Protein AF-A0A820SLU0-F1 (afdb_monomer_lite)

Structure (mmCIF, N/CA/C/O backbone):
data_AF-A0A820SLU0-F1
#
_entry.id   AF-A0A820SLU0-F1
#
loop_
_atom_site.group_PDB
_atom_site.id
_atom_site.type_symbol
_atom_site.label_atom_id
_atom_site.label_alt_id
_atom_site.label_comp_id
_atom_site.label_asym_id
_atom_site.label_entity_id
_atom_site.label_seq_id
_atom_site.pdbx_PDB_ins_code
_atom_site.Cartn_x
_atom_site.Cartn_y
_atom_site.Cartn_z
_atom_site.occupancy
_atom_site.B_iso_or_equiv
_atom_site.auth_seq_id
_atom_site.auth_comp_id
_atom_site.auth_asym_id
_atom_site.auth_atom_id
_atom_site.pdbx_PDB_model_num
ATOM 1 N N . PHE A 1 1 ? 11.508 11.710 12.410 1.00 74.88 1 PHE A N 1
ATOM 2 C CA . PHE A 1 1 ? 10.221 11.120 11.964 1.00 74.88 1 PHE A CA 1
ATOM 3 C C . PHE A 1 1 ? 9.512 10.408 13.109 1.00 74.88 1 PHE A C 1
ATOM 5 O O . PHE A 1 1 ? 8.405 10.815 13.421 1.00 74.88 1 PHE A O 1
ATOM 12 N N . GLY A 1 2 ? 10.144 9.41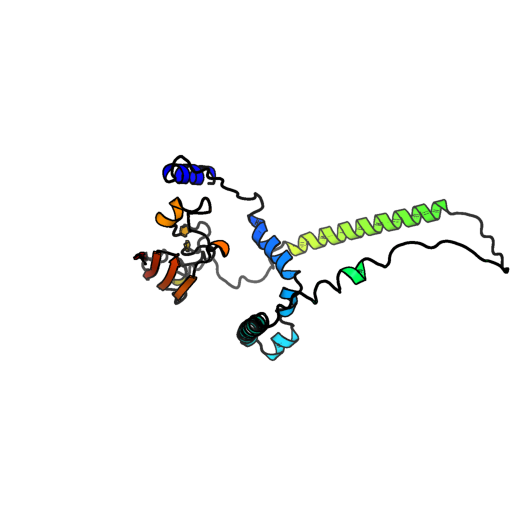6 13.756 1.00 82.75 2 GLY A N 1
ATOM 13 C CA . GLY A 1 2 ? 9.537 8.664 14.866 1.00 82.75 2 GLY A CA 1
ATOM 14 C C . GLY A 1 2 ? 8.984 9.542 15.994 1.00 82.75 2 GLY A C 1
ATOM 15 O O . GLY A 1 2 ? 7.830 9.372 16.359 1.00 82.75 2 GLY A O 1
ATOM 16 N N . ASP A 1 3 ? 9.742 10.539 16.461 1.00 81.69 3 ASP A N 1
ATOM 17 C CA . ASP A 1 3 ? 9.303 11.409 17.569 1.00 81.69 3 ASP A CA 1
ATOM 18 C C . ASP A 1 3 ? 8.149 12.339 17.188 1.00 81.69 3 ASP A C 1
ATOM 20 O O . ASP A 1 3 ? 7.219 12.521 17.967 1.00 81.69 3 ASP A O 1
ATOM 24 N N . ARG A 1 4 ? 8.164 12.866 15.956 1.00 86.62 4 ARG A N 1
ATOM 25 C CA . ARG A 1 4 ? 7.060 13.667 15.405 1.00 86.62 4 ARG A CA 1
ATOM 26 C C . ARG A 1 4 ? 5.791 12.827 15.246 1.00 86.62 4 ARG A C 1
ATOM 28 O O . ARG A 1 4 ? 4.699 13.281 15.555 1.00 86.62 4 ARG A O 1
ATOM 35 N N . LEU A 1 5 ? 5.932 11.594 14.765 1.00 86.88 5 LEU A N 1
ATOM 36 C CA . LEU A 1 5 ? 4.812 10.665 14.660 1.00 86.88 5 LEU A CA 1
ATOM 37 C C . LEU A 1 5 ? 4.269 10.313 16.053 1.00 86.88 5 LEU A C 1
ATOM 39 O O . LEU A 1 5 ? 3.060 10.280 16.249 1.00 86.88 5 LEU A O 1
ATOM 43 N N . LEU A 1 6 ? 5.155 10.115 17.032 1.00 86.06 6 LEU A N 1
ATOM 44 C CA . LEU A 1 6 ? 4.779 9.842 18.416 1.00 86.06 6 LEU A CA 1
ATOM 45 C C . LEU A 1 6 ? 4.050 11.026 19.062 1.00 86.06 6 LEU A C 1
ATOM 47 O O . LEU A 1 6 ? 3.080 10.803 19.780 1.00 86.06 6 LEU A O 1
ATOM 51 N N . SER A 1 7 ? 4.495 12.264 18.829 1.00 85.31 7 SER A N 1
ATOM 52 C CA . SER A 1 7 ? 3.847 13.459 19.383 1.00 85.31 7 SER A CA 1
ATOM 53 C C . SER A 1 7 ? 2.452 13.672 18.804 1.00 85.31 7 SER A C 1
ATOM 55 O O . SER A 1 7 ? 1.522 13.948 19.558 1.00 85.31 7 SER A O 1
ATOM 57 N N . GLU A 1 8 ? 2.281 13.478 17.494 1.00 88.06 8 GLU A N 1
ATOM 58 C CA . GLU A 1 8 ? 0.959 13.556 16.862 1.00 88.06 8 GLU A CA 1
ATOM 59 C C . GLU A 1 8 ? 0.037 12.431 17.339 1.00 88.06 8 GLU A C 1
ATOM 61 O O . GLU A 1 8 ? -1.112 12.684 17.692 1.00 88.06 8 GLU A O 1
ATOM 66 N N . LEU A 1 9 ? 0.548 11.199 17.441 1.00 84.06 9 LEU A N 1
ATOM 67 C CA . LEU A 1 9 ? -0.229 10.070 17.955 1.00 84.06 9 LEU A CA 1
ATOM 68 C C . LEU A 1 9 ? -0.655 10.279 19.411 1.00 84.06 9 LEU A C 1
ATOM 70 O O . LEU A 1 9 ? -1.797 9.998 19.749 1.00 84.06 9 LEU A O 1
ATOM 74 N N . LYS A 1 10 ? 0.223 10.815 20.267 1.00 85.69 10 LYS A N 1
ATOM 75 C CA . LYS A 1 10 ? -0.102 11.128 21.670 1.00 85.69 10 LYS A CA 1
ATOM 76 C C . LYS A 1 10 ? -1.154 12.225 21.819 1.00 85.69 10 LYS A C 1
ATOM 78 O O . LYS A 1 10 ? -1.867 12.231 22.813 1.00 85.69 10 LYS A O 1
ATOM 83 N N . ARG A 1 11 ? -1.235 13.158 20.868 1.00 86.69 11 ARG A N 1
ATOM 84 C CA . ARG A 1 11 ? -2.244 14.227 20.871 1.00 86.69 11 ARG A CA 1
ATOM 85 C C . ARG A 1 11 ? -3.643 13.695 20.553 1.00 86.69 11 ARG A C 1
ATOM 87 O O . ARG A 1 11 ? -4.625 14.264 21.015 1.00 86.69 11 ARG A O 1
ATOM 94 N N . ILE A 1 12 ? -3.715 12.636 19.749 1.00 85.62 12 ILE A N 1
ATOM 95 C CA . ILE A 1 12 ? -4.967 12.032 19.279 1.00 85.62 12 ILE A CA 1
ATOM 96 C C . ILE A 1 12 ? -5.406 10.880 20.198 1.00 85.62 12 ILE A C 1
ATOM 98 O O . ILE A 1 12 ? -6.599 10.642 20.361 1.00 85.62 12 ILE A O 1
ATOM 102 N N . ALA A 1 13 ? -4.459 10.165 20.806 1.00 82.12 13 ALA A N 1
ATOM 103 C CA . ALA A 1 13 ? -4.749 9.005 21.638 1.00 82.12 13 ALA A CA 1
ATOM 104 C C . ALA A 1 13 ? -5.234 9.379 23.058 1.00 82.12 13 ALA A C 1
ATOM 106 O O . ALA A 1 13 ? -4.768 10.370 23.628 1.00 82.12 13 ALA A O 1
ATOM 107 N N . PRO A 1 14 ? -6.117 8.563 23.672 1.00 82.12 14 PRO A N 1
ATOM 108 C CA . PRO A 1 14 ? -6.514 8.710 25.073 1.00 82.12 14 PRO A CA 1
ATOM 109 C C . PRO A 1 14 ? -5.307 8.660 26.024 1.00 82.12 14 PRO A C 1
ATOM 111 O O . PRO A 1 14 ? -4.355 7.909 25.793 1.00 82.12 14 PRO A O 1
ATOM 114 N N . LYS A 1 15 ? -5.352 9.438 27.115 1.00 79.50 15 LYS A N 1
ATOM 115 C CA . LYS A 1 15 ? -4.206 9.639 28.024 1.00 79.50 15 LYS A CA 1
ATOM 116 C C . LYS A 1 15 ? -3.737 8.358 28.732 1.00 79.50 15 LYS A C 1
ATOM 118 O O . LYS A 1 15 ? -2.575 8.306 29.130 1.00 79.50 15 LYS A O 1
ATOM 123 N N . GLU A 1 16 ? -4.580 7.328 28.852 1.00 83.38 16 GLU A N 1
ATOM 124 C CA . GLU A 1 16 ? -4.194 6.035 29.441 1.00 83.38 16 GLU A CA 1
ATOM 125 C C . GLU A 1 16 ? -3.364 5.117 28.512 1.00 83.38 16 GLU A C 1
ATOM 127 O O . GLU A 1 16 ? -2.787 4.137 28.988 1.00 83.38 16 GLU A O 1
ATOM 132 N N . VAL A 1 17 ? -3.250 5.396 27.205 1.00 78.12 17 VAL A N 1
ATOM 133 C CA . VAL A 1 17 ? -2.626 4.457 26.248 1.00 78.12 17 VAL A CA 1
ATOM 134 C C . VAL A 1 17 ? -1.119 4.698 26.094 1.00 78.12 17 VAL A C 1
ATOM 136 O O . VAL A 1 17 ? -0.660 5.745 25.631 1.00 78.12 17 VAL A O 1
ATOM 139 N N . LYS A 1 18 ? -0.306 3.681 26.409 1.00 79.56 18 LYS A N 1
ATOM 140 C CA . LYS A 1 18 ? 1.157 3.731 26.245 1.00 79.56 18 LYS A CA 1
ATOM 141 C C . LYS A 1 18 ? 1.575 3.366 24.816 1.00 79.56 18 LYS A C 1
ATOM 143 O O . LYS A 1 18 ? 1.753 2.198 24.484 1.00 79.56 18 LYS A O 1
ATOM 148 N N . ILE A 1 19 ? 1.807 4.375 23.978 1.00 81.56 19 ILE A N 1
ATOM 149 C CA . ILE A 1 19 ? 2.261 4.190 22.588 1.00 81.56 19 ILE A CA 1
ATOM 150 C C . ILE A 1 19 ? 3.776 3.930 22.539 1.00 81.56 19 ILE A C 1
ATOM 152 O O . ILE A 1 19 ? 4.571 4.746 23.016 1.00 81.56 19 ILE A O 1
ATOM 156 N N . LYS A 1 20 ? 4.187 2.821 21.910 1.00 81.12 20 LYS A N 1
ATOM 157 C CA . LYS A 1 20 ? 5.593 2.489 21.621 1.00 81.12 20 LYS A CA 1
ATOM 158 C C . LYS A 1 20 ? 5.788 2.316 20.115 1.00 81.12 20 LYS A C 1
ATOM 160 O O . LYS A 1 20 ? 5.192 1.434 19.511 1.00 81.12 20 LYS A O 1
ATOM 165 N N . ILE A 1 21 ? 6.659 3.129 19.523 1.00 80.56 21 ILE A N 1
ATOM 166 C CA . ILE A 1 21 ? 7.060 2.993 18.118 1.00 80.56 21 ILE A CA 1
ATOM 167 C C . ILE A 1 21 ? 8.368 2.202 18.079 1.00 80.56 21 ILE A C 1
ATOM 169 O O . ILE A 1 21 ? 9.358 2.615 18.680 1.00 80.56 21 ILE A O 1
ATOM 173 N N . SER A 1 22 ? 8.370 1.063 17.385 1.00 79.06 22 SER A N 1
ATOM 174 C CA . SER A 1 22 ? 9.575 0.270 17.136 1.00 79.06 22 SER A CA 1
ATOM 175 C C . SER A 1 22 ? 9.910 0.317 15.651 1.00 79.06 22 SER A C 1
ATOM 177 O O . SER A 1 22 ? 9.116 -0.113 14.819 1.00 79.06 22 SER A O 1
ATOM 179 N N . ALA A 1 23 ? 11.078 0.855 15.316 1.00 79.00 23 ALA A N 1
ATOM 180 C CA . ALA A 1 23 ? 11.616 0.836 13.965 1.00 79.00 23 ALA A CA 1
ATOM 181 C C . ALA A 1 23 ? 13.067 0.341 14.050 1.00 79.00 23 ALA A C 1
ATOM 183 O O . ALA A 1 23 ? 13.925 1.084 14.536 1.00 79.00 23 ALA A O 1
ATOM 184 N N . PRO A 1 24 ? 13.360 -0.905 13.639 1.00 75.81 24 PRO A N 1
ATOM 185 C CA . PRO A 1 24 ? 14.725 -1.414 13.665 1.00 75.81 24 PRO A CA 1
ATOM 186 C C . PRO A 1 24 ? 15.626 -0.570 12.751 1.00 75.81 24 PRO A C 1
ATOM 188 O O . PRO A 1 24 ? 15.211 -0.142 11.670 1.00 75.81 24 PRO A O 1
ATOM 191 N N . ARG A 1 25 ? 16.869 -0.321 13.188 1.00 70.62 25 ARG A N 1
ATOM 192 C CA . ARG A 1 25 ? 17.838 0.510 12.444 1.00 70.62 25 ARG A CA 1
ATOM 193 C C . ARG A 1 25 ? 18.151 -0.081 11.065 1.00 70.62 25 ARG A C 1
ATOM 195 O O . ARG A 1 25 ? 18.331 0.658 10.106 1.00 70.62 25 ARG A O 1
ATOM 202 N N . GLU A 1 26 ? 18.107 -1.405 10.952 1.00 73.94 26 GLU A N 1
ATOM 203 C CA . GLU A 1 26 ? 18.374 -2.175 9.731 1.00 73.94 26 GLU A CA 1
ATOM 204 C C . GLU A 1 26 ? 17.157 -2.305 8.797 1.00 73.94 26 GLU A C 1
ATOM 206 O O . GLU A 1 26 ? 17.161 -3.130 7.888 1.00 73.94 26 GLU A O 1
ATOM 211 N N . ARG A 1 27 ? 16.102 -1.491 8.965 1.00 79.25 27 ARG A N 1
ATOM 212 C CA . ARG A 1 27 ? 14.883 -1.549 8.126 1.00 79.25 27 ARG A CA 1
ATOM 213 C C . ARG A 1 27 ? 15.120 -1.385 6.620 1.00 79.25 27 ARG A C 1
ATOM 215 O O . ARG A 1 27 ? 14.233 -1.687 5.833 1.00 79.25 27 ARG A O 1
ATOM 222 N N . LEU A 1 28 ? 16.284 -0.872 6.216 1.00 76.00 28 LEU A N 1
ATOM 223 C CA . LEU A 1 28 ? 16.688 -0.828 4.810 1.00 76.00 28 LEU A CA 1
ATOM 224 C C . LEU A 1 28 ? 16.932 -2.241 4.251 1.00 76.00 28 LEU A C 1
ATOM 226 O O . LEU A 1 28 ? 16.631 -2.507 3.093 1.00 76.00 28 LEU A O 1
ATOM 230 N N . TYR A 1 29 ? 17.429 -3.150 5.090 1.00 78.62 29 TYR A N 1
ATOM 231 C CA . TYR A 1 29 ? 17.802 -4.516 4.728 1.00 78.62 29 TYR A CA 1
ATOM 232 C C . TYR A 1 29 ? 16.767 -5.554 5.162 1.00 78.62 29 TYR A C 1
ATOM 234 O O . TYR A 1 29 ? 16.855 -6.703 4.740 1.00 78.62 29 TYR A O 1
ATOM 242 N N . SER A 1 30 ? 15.762 -5.180 5.961 1.00 81.81 30 SER A N 1
ATOM 243 C CA . SER A 1 30 ? 14.763 -6.123 6.485 1.00 81.81 30 SER A CA 1
ATOM 244 C C . SER A 1 30 ? 14.024 -6.881 5.384 1.00 81.81 30 SER A C 1
ATOM 246 O O . SER A 1 30 ? 13.776 -8.074 5.529 1.00 81.81 30 SER A O 1
ATOM 248 N N . THR A 1 31 ? 13.724 -6.224 4.260 1.00 84.50 31 THR A N 1
ATOM 249 C CA . THR A 1 31 ? 13.111 -6.879 3.093 1.00 84.50 31 THR A CA 1
ATOM 250 C C . THR A 1 31 ? 14.050 -7.912 2.473 1.00 84.50 31 THR A C 1
ATOM 252 O O . THR A 1 31 ? 13.617 -8.999 2.105 1.00 84.50 31 THR A O 1
ATOM 255 N N . TRP A 1 32 ? 15.344 -7.601 2.394 1.00 83.06 32 TRP A N 1
ATOM 256 C CA . TRP A 1 32 ? 16.348 -8.495 1.819 1.00 83.06 32 TRP A CA 1
ATOM 257 C C . TRP A 1 32 ? 16.627 -9.701 2.728 1.00 83.06 32 TRP A C 1
ATOM 259 O O . TRP A 1 32 ? 16.694 -10.831 2.252 1.00 83.06 32 TRP A O 1
ATOM 269 N N . ILE A 1 33 ? 16.684 -9.479 4.044 1.00 85.31 33 ILE A N 1
ATOM 270 C CA . ILE A 1 33 ? 16.792 -10.536 5.061 1.00 85.31 33 ILE A CA 1
ATOM 271 C C . ILE A 1 33 ? 15.549 -11.436 5.035 1.00 85.31 33 ILE A C 1
ATOM 273 O O . ILE A 1 33 ? 15.664 -12.658 5.039 1.00 85.31 33 ILE A O 1
ATOM 277 N N . GLY A 1 34 ? 14.350 -10.851 4.954 1.00 89.56 34 GLY A N 1
ATOM 278 C CA . GLY A 1 34 ? 13.113 -11.618 4.800 1.00 89.56 34 GLY A CA 1
ATOM 279 C C . GLY A 1 34 ? 13.112 -12.460 3.521 1.00 89.56 34 GLY A C 1
ATOM 280 O O . GLY A 1 34 ? 12.749 -13.634 3.558 1.00 89.56 34 GLY A O 1
ATOM 281 N N . GLY A 1 35 ? 13.593 -11.891 2.411 1.00 89.69 35 GLY A N 1
ATOM 282 C CA . GLY A 1 35 ? 13.740 -12.588 1.134 1.00 89.69 35 GLY A CA 1
ATOM 283 C C . GLY A 1 35 ? 14.725 -13.758 1.183 1.00 89.69 35 GLY A C 1
ATOM 284 O O . GLY A 1 35 ? 14.422 -14.822 0.646 1.00 89.69 35 GLY A O 1
ATOM 285 N N . SER A 1 36 ? 15.871 -13.612 1.857 1.00 89.56 36 SER A N 1
ATOM 286 C CA . SER A 1 36 ? 16.873 -14.684 1.963 1.00 89.56 36 SER A CA 1
ATOM 287 C C . SER A 1 36 ? 16.410 -15.842 2.853 1.00 89.56 36 SER A C 1
ATOM 289 O O . SER A 1 36 ? 16.642 -17.008 2.521 1.00 89.56 36 SER A O 1
ATOM 291 N N . ILE A 1 37 ? 15.689 -15.542 3.938 1.00 90.06 37 ILE A N 1
ATOM 292 C CA . ILE A 1 37 ? 15.056 -16.558 4.786 1.00 90.06 37 ILE A CA 1
ATOM 293 C C . ILE A 1 37 ? 13.974 -17.291 3.992 1.00 90.06 37 ILE A C 1
ATOM 295 O O . ILE A 1 37 ? 13.996 -18.519 3.942 1.00 90.06 37 ILE A O 1
ATOM 299 N N . LEU A 1 38 ? 13.077 -16.554 3.324 1.00 88.62 38 LEU A N 1
ATOM 300 C CA . LEU A 1 38 ? 11.998 -17.126 2.517 1.00 88.62 38 LEU A CA 1
ATOM 301 C C . LEU A 1 38 ? 12.543 -18.044 1.415 1.00 88.62 38 LEU A C 1
ATOM 303 O O . LEU A 1 38 ? 12.071 -19.169 1.273 1.00 88.62 38 LEU A O 1
ATOM 307 N N . ALA A 1 39 ? 13.578 -17.604 0.692 1.00 86.88 39 ALA A N 1
ATOM 308 C CA . ALA A 1 39 ? 14.219 -18.384 -0.366 1.00 86.88 39 ALA A CA 1
ATOM 309 C C . ALA A 1 39 ? 14.863 -19.688 0.137 1.00 86.88 39 ALA A C 1
ATOM 311 O O . ALA A 1 39 ? 15.002 -20.646 -0.626 1.00 86.88 39 ALA A O 1
ATOM 312 N N . SER A 1 40 ? 15.232 -19.734 1.419 1.00 87.00 40 SER A N 1
ATOM 313 C CA . SER A 1 40 ? 15.855 -20.895 2.059 1.00 87.00 40 SER A CA 1
ATOM 314 C C . SER A 1 40 ? 14.839 -21.920 2.581 1.00 87.00 40 SER A C 1
ATOM 316 O O . SER A 1 40 ? 15.235 -23.025 2.952 1.00 87.00 40 SER A O 1
ATOM 318 N N . LEU A 1 41 ? 13.540 -21.594 2.613 1.00 87.31 41 LEU A N 1
ATOM 319 C CA . LEU A 1 41 ? 12.505 -22.507 3.101 1.00 87.31 41 LEU A CA 1
ATOM 320 C C . LEU A 1 41 ? 12.242 -23.653 2.110 1.00 87.31 41 LEU A C 1
ATOM 322 O O . LEU A 1 41 ? 12.109 -23.449 0.903 1.00 87.31 41 LEU A O 1
ATOM 326 N N . ASP A 1 42 ? 12.052 -24.873 2.620 1.00 82.38 42 ASP A N 1
ATOM 327 C CA . ASP A 1 42 ? 11.706 -26.037 1.786 1.00 82.38 42 ASP A CA 1
ATOM 328 C C . ASP A 1 42 ? 10.329 -25.909 1.119 1.00 82.38 42 ASP A C 1
ATOM 330 O O . ASP A 1 42 ? 10.088 -26.471 0.049 1.00 82.38 42 ASP A O 1
ATOM 334 N N . THR A 1 43 ? 9.420 -25.142 1.721 1.00 79.69 43 THR A N 1
ATOM 335 C CA . THR A 1 43 ? 8.131 -24.787 1.115 1.00 79.69 43 THR A CA 1
ATOM 336 C C . THR A 1 43 ? 8.319 -23.919 -0.124 1.00 79.69 43 THR A C 1
ATOM 338 O O . THR A 1 43 ? 7.611 -24.109 -1.111 1.00 79.69 43 THR A O 1
ATOM 341 N N . PHE A 1 44 ? 9.316 -23.034 -0.111 1.00 82.56 44 PHE A N 1
ATOM 342 C CA . PHE A 1 44 ? 9.635 -22.156 -1.228 1.00 82.56 44 PHE A CA 1
ATOM 343 C C . PHE A 1 44 ? 10.277 -22.921 -2.396 1.00 82.56 44 PHE A C 1
ATOM 345 O O . PHE A 1 44 ? 10.003 -22.625 -3.556 1.00 82.56 44 PHE A O 1
ATOM 352 N N . LYS A 1 45 ? 11.028 -23.999 -2.127 1.00 81.31 45 LYS A N 1
ATOM 353 C CA . LYS A 1 45 ? 11.556 -24.885 -3.186 1.00 81.31 45 LYS A CA 1
ATOM 354 C C . LYS A 1 45 ? 10.461 -25.491 -4.067 1.00 81.31 45 LYS A C 1
ATOM 356 O O . LYS A 1 45 ? 10.690 -25.740 -5.246 1.00 81.31 45 LYS A O 1
ATOM 361 N N . LYS A 1 46 ? 9.260 -25.714 -3.519 1.00 76.94 46 LYS A N 1
ATOM 362 C CA . LYS A 1 46 ? 8.121 -26.286 -4.264 1.00 76.94 46 LYS A CA 1
ATOM 363 C C . LYS A 1 46 ? 7.529 -25.328 -5.300 1.00 76.94 46 LYS A C 1
ATOM 365 O O . LYS A 1 46 ? 6.761 -25.771 -6.151 1.00 76.94 46 LYS A O 1
ATOM 370 N N . ILE A 1 47 ? 7.857 -24.040 -5.215 1.00 80.69 47 ILE A N 1
ATOM 371 C CA . ILE A 1 47 ? 7.385 -22.997 -6.133 1.00 80.69 47 ILE A CA 1
ATOM 372 C C . ILE A 1 47 ? 8.504 -22.453 -7.027 1.00 80.69 47 ILE A C 1
ATOM 374 O O . ILE A 1 47 ? 8.317 -21.448 -7.708 1.00 80.69 47 ILE A O 1
ATOM 378 N N . TRP A 1 48 ? 9.661 -23.118 -7.058 1.00 85.31 48 TRP A N 1
ATOM 379 C CA . TRP A 1 48 ? 10.717 -22.799 -8.012 1.00 85.31 48 TRP A CA 1
ATOM 380 C C . TRP A 1 48 ? 10.295 -23.152 -9.436 1.00 85.31 48 TRP A C 1
ATOM 382 O O . TRP A 1 48 ? 9.628 -24.158 -9.676 1.00 85.31 48 TRP A O 1
ATOM 392 N N . VAL A 1 49 ? 10.732 -22.322 -10.379 1.00 86.44 49 VAL A N 1
ATOM 393 C CA . VAL A 1 49 ? 10.641 -22.598 -11.812 1.00 86.44 49 VAL A CA 1
ATOM 394 C C . VAL A 1 49 ? 12.017 -23.016 -12.281 1.00 86.44 49 VAL A C 1
ATOM 396 O O . VAL A 1 49 ? 12.975 -22.246 -12.193 1.00 86.44 49 VAL A O 1
ATOM 399 N N . THR A 1 50 ? 12.136 -24.242 -12.772 1.00 87.88 50 THR A N 1
ATOM 400 C CA . THR A 1 50 ? 13.387 -24.686 -13.382 1.00 87.88 50 THR A CA 1
ATOM 401 C C . THR A 1 50 ? 13.542 -24.091 -14.778 1.00 87.88 50 THR A C 1
ATOM 403 O O . THR A 1 50 ? 12.561 -23.830 -15.473 1.00 87.88 50 THR A O 1
ATOM 406 N N . LYS A 1 51 ? 14.790 -23.936 -15.235 1.00 85.75 51 LYS A N 1
ATOM 407 C CA . LYS A 1 51 ? 15.078 -23.460 -16.596 1.00 85.75 51 LYS A CA 1
ATOM 408 C C . LYS A 1 51 ? 14.338 -24.276 -17.665 1.00 85.75 51 LYS A C 1
ATOM 410 O O . LYS A 1 51 ? 13.766 -23.703 -18.575 1.00 85.75 51 LYS A O 1
ATOM 415 N N . ARG A 1 52 ? 14.283 -25.604 -17.514 1.00 86.44 52 ARG A N 1
ATOM 416 C CA . ARG A 1 52 ? 13.586 -26.493 -18.460 1.00 86.44 52 ARG A CA 1
ATOM 417 C C . ARG A 1 52 ? 12.080 -26.234 -18.512 1.00 86.44 52 ARG A C 1
ATOM 419 O O . ARG A 1 52 ? 11.503 -26.274 -19.590 1.00 86.44 52 ARG A O 1
ATOM 426 N N . GLU A 1 53 ? 11.452 -25.980 -17.364 1.00 84.00 53 GLU A N 1
ATOM 427 C CA . GLU A 1 53 ? 10.030 -25.621 -17.316 1.00 84.00 53 GLU A CA 1
ATOM 428 C C . GLU A 1 53 ? 9.780 -24.259 -17.971 1.00 84.00 53 GLU A C 1
ATOM 430 O O . GLU A 1 53 ? 8.818 -24.107 -18.717 1.00 84.00 53 GLU A O 1
ATOM 435 N N . TYR A 1 54 ? 10.668 -23.288 -17.743 1.00 86.12 54 TYR A N 1
ATOM 436 C CA . TYR A 1 54 ? 10.571 -21.983 -18.392 1.00 86.12 54 TYR A CA 1
ATOM 437 C C . TYR A 1 54 ? 10.780 -22.066 -19.909 1.00 86.12 54 TYR A C 1
ATOM 439 O O . TYR A 1 54 ? 9.991 -21.498 -20.652 1.00 86.12 54 TYR A O 1
ATOM 447 N N . ASP A 1 55 ? 11.777 -22.813 -20.382 1.00 87.75 55 ASP A N 1
ATOM 448 C CA . ASP A 1 55 ? 12.070 -22.954 -21.815 1.00 87.75 55 ASP A CA 1
ATOM 449 C C . ASP A 1 55 ? 10.929 -23.668 -22.573 1.00 87.75 55 ASP A C 1
ATOM 451 O O . ASP A 1 55 ? 10.705 -23.396 -23.750 1.00 87.75 55 ASP A O 1
ATOM 455 N N . ALA A 1 56 ? 10.183 -24.558 -21.907 1.00 86.81 56 ALA A N 1
ATOM 456 C CA . ALA A 1 56 ? 9.061 -25.280 -22.510 1.00 86.81 56 ALA A CA 1
ATOM 457 C C . ALA A 1 56 ? 7.772 -24.444 -22.614 1.00 86.81 56 ALA A C 1
ATOM 459 O O . ALA A 1 56 ? 6.998 -24.611 -23.555 1.00 86.81 56 ALA A O 1
ATOM 460 N N . GLU A 1 57 ? 7.504 -23.580 -21.631 1.00 83.31 57 GLU A N 1
ATOM 461 C CA . GLU A 1 57 ? 6.193 -22.926 -21.468 1.00 83.31 57 GLU A CA 1
ATOM 462 C C . GLU A 1 57 ? 6.247 -21.393 -21.494 1.00 83.31 57 GLU A C 1
ATOM 464 O O . GLU A 1 57 ? 5.211 -20.732 -21.636 1.00 83.31 57 GLU A O 1
ATOM 469 N N . GLY A 1 58 ? 7.449 -20.824 -21.421 1.00 84.19 58 GLY A N 1
ATOM 470 C CA . GLY A 1 58 ? 7.728 -19.401 -21.542 1.00 84.19 58 GLY A CA 1
ATOM 471 C C . GLY A 1 58 ? 6.898 -18.555 -20.580 1.00 84.19 58 GLY A C 1
ATOM 472 O O . GLY A 1 58 ? 6.754 -18.860 -19.394 1.00 84.19 58 GLY A O 1
ATOM 473 N N . ALA A 1 59 ? 6.302 -17.487 -21.112 1.00 78.88 59 ALA A N 1
ATOM 474 C CA . ALA A 1 59 ? 5.495 -16.542 -20.343 1.00 78.88 59 ALA A CA 1
ATOM 475 C C . ALA A 1 59 ? 4.246 -17.166 -19.688 1.00 78.88 59 ALA A C 1
ATOM 477 O O . ALA A 1 59 ? 3.748 -16.621 -18.711 1.00 78.88 59 ALA A O 1
ATOM 478 N N . ARG A 1 60 ? 3.760 -18.330 -20.152 1.00 81.06 60 ARG A N 1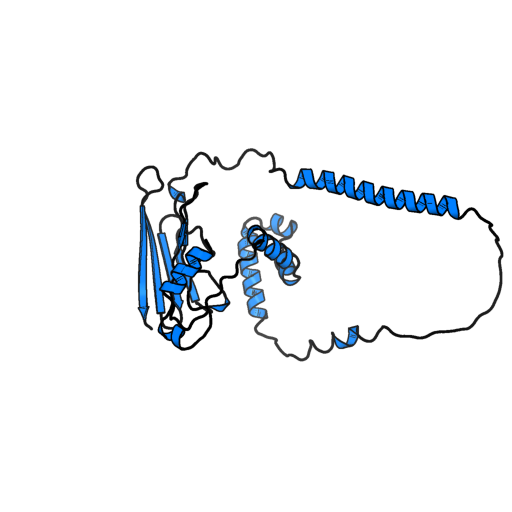
ATOM 479 C CA . ARG A 1 60 ? 2.572 -18.996 -19.574 1.00 81.06 60 ARG A CA 1
ATOM 480 C C . ARG A 1 60 ? 2.861 -19.686 -18.235 1.00 81.06 60 ARG A C 1
ATOM 482 O O . ARG A 1 60 ? 1.937 -20.164 -17.572 1.00 81.06 60 ARG A O 1
ATOM 489 N N . MET A 1 61 ? 4.127 -19.739 -17.812 1.00 81.69 61 MET A N 1
ATOM 490 C CA . MET A 1 61 ? 4.518 -20.313 -16.523 1.00 81.69 61 MET A CA 1
ATOM 491 C C . MET A 1 61 ? 3.947 -19.554 -15.322 1.00 81.69 61 MET A C 1
ATOM 493 O O . MET A 1 61 ? 3.664 -20.176 -14.299 1.00 81.69 61 MET A O 1
ATOM 497 N N . THR A 1 62 ? 3.721 -18.243 -15.436 1.00 74.75 62 THR A N 1
ATOM 498 C CA . THR A 1 62 ? 3.160 -17.416 -14.351 1.00 74.75 62 THR A CA 1
ATOM 499 C C . THR A 1 62 ? 1.747 -17.856 -13.965 1.00 74.75 62 THR A C 1
ATOM 501 O O . THR A 1 62 ? 1.429 -17.997 -12.780 1.00 74.75 62 THR A O 1
ATOM 504 N N . ASP A 1 63 ? 0.921 -18.183 -14.958 1.00 76.50 63 ASP A N 1
ATOM 505 C CA . ASP A 1 63 ? -0.459 -18.629 -14.750 1.00 76.50 63 ASP A CA 1
ATOM 506 C C . ASP A 1 63 ? -0.486 -20.026 -14.121 1.00 76.50 63 ASP A C 1
ATOM 508 O O . ASP A 1 63 ? -1.271 -20.311 -13.213 1.00 76.50 63 ASP A O 1
ATOM 512 N N . LYS A 1 64 ? 0.437 -20.898 -14.541 1.00 72.38 64 LYS A N 1
ATOM 513 C CA . LYS A 1 64 ? 0.581 -22.242 -13.972 1.00 72.38 64 LYS A CA 1
ATOM 514 C C . LYS A 1 64 ? 1.073 -22.224 -12.531 1.00 72.38 64 LYS A C 1
ATOM 516 O O . LYS A 1 64 ? 0.588 -23.026 -11.738 1.00 72.38 64 LYS A O 1
ATOM 521 N N . LEU A 1 65 ? 2.001 -21.341 -12.165 1.00 74.50 65 LEU A N 1
ATOM 522 C CA . LEU A 1 65 ? 2.453 -21.197 -10.774 1.00 74.50 65 LEU A CA 1
ATOM 523 C C . LEU A 1 65 ? 1.311 -20.748 -9.865 1.00 74.50 65 LEU A C 1
ATOM 525 O O . LEU A 1 65 ? 1.112 -21.326 -8.797 1.00 74.50 65 LEU A O 1
ATOM 529 N N . THR A 1 66 ? 0.504 -19.801 -10.342 1.00 70.94 66 THR A N 1
ATOM 530 C CA . THR A 1 66 ? -0.708 -19.339 -9.654 1.00 70.94 66 THR A CA 1
ATOM 531 C C . THR A 1 66 ? -1.705 -20.488 -9.451 1.00 70.94 66 THR A C 1
ATOM 533 O O . THR A 1 66 ? -2.241 -20.685 -8.358 1.00 70.94 66 THR A O 1
ATOM 536 N N . GLN A 1 67 ? -1.898 -21.335 -10.466 1.00 68.25 67 GLN A N 1
ATOM 537 C CA . GLN A 1 67 ? -2.748 -22.527 -10.364 1.00 68.25 67 GLN A CA 1
ATOM 538 C C . GLN A 1 67 ? -2.154 -23.634 -9.469 1.00 68.25 67 GLN A C 1
ATOM 540 O O . GLN A 1 67 ? -2.901 -24.306 -8.752 1.00 68.25 67 GLN A O 1
ATOM 545 N N . ARG A 1 68 ? -0.825 -23.830 -9.476 1.00 69.06 68 ARG A N 1
ATOM 546 C CA . ARG A 1 68 ? -0.109 -24.772 -8.591 1.00 69.06 68 ARG A CA 1
ATOM 547 C C . ARG A 1 68 ? -0.263 -24.363 -7.124 1.00 69.06 68 ARG A C 1
ATOM 549 O O . ARG A 1 68 ? -0.525 -25.232 -6.296 1.00 69.06 68 ARG A O 1
ATOM 556 N N . HIS A 1 69 ? -0.176 -23.066 -6.820 1.00 66.25 69 HIS A N 1
ATOM 557 C CA . HIS A 1 69 ? -0.431 -22.531 -5.480 1.00 66.25 69 HIS A CA 1
ATOM 558 C C . HIS A 1 69 ? -1.856 -22.865 -5.020 1.00 66.25 69 HIS A C 1
ATOM 560 O O . HIS A 1 69 ? -2.038 -23.545 -4.014 1.00 66.25 69 HIS A O 1
ATOM 566 N N . ARG A 1 70 ? -2.860 -22.544 -5.847 1.00 59.34 70 ARG A N 1
ATOM 567 C CA . ARG A 1 70 ? -4.277 -22.822 -5.558 1.00 59.34 70 ARG A CA 1
ATOM 568 C C . ARG A 1 70 ? -4.566 -24.312 -5.306 1.00 59.34 70 ARG A C 1
ATOM 570 O O . ARG A 1 70 ? -5.357 -24.652 -4.427 1.00 59.34 70 ARG A O 1
ATOM 577 N N . LYS A 1 71 ? -3.916 -25.227 -6.037 1.00 58.94 71 LYS A N 1
ATOM 578 C CA . LYS A 1 71 ? -4.042 -26.684 -5.813 1.00 58.94 71 LYS A CA 1
ATOM 579 C C . LYS A 1 71 ? -3.358 -27.163 -4.528 1.00 58.94 71 LYS A C 1
ATOM 581 O O . LYS A 1 71 ? -3.852 -28.101 -3.904 1.00 58.94 71 LYS A O 1
ATOM 586 N N . ASN A 1 72 ? -2.241 -26.548 -4.145 1.00 58.44 72 ASN A N 1
ATOM 587 C CA . ASN A 1 72 ? -1.515 -26.897 -2.925 1.00 58.44 72 ASN A CA 1
ATOM 588 C C . ASN A 1 72 ? -2.239 -26.397 -1.666 1.00 58.44 72 ASN A C 1
ATOM 590 O O . ASN A 1 72 ? -2.288 -27.136 -0.685 1.00 58.44 72 ASN A O 1
ATOM 594 N N . ASP A 1 73 ? -2.895 -25.234 -1.731 1.00 57.12 73 ASP A N 1
ATOM 595 C CA . ASP A 1 73 ? -3.741 -24.722 -0.642 1.00 57.12 73 ASP A CA 1
ATOM 596 C C . ASP A 1 73 ? -4.962 -25.622 -0.404 1.00 57.12 73 ASP A C 1
ATOM 598 O O . ASP A 1 73 ? -5.313 -25.925 0.734 1.00 57.12 73 ASP A O 1
ATOM 602 N N . THR A 1 74 ? -5.556 -26.146 -1.483 1.00 51.03 74 THR A N 1
ATOM 603 C CA . THR A 1 74 ? -6.723 -27.047 -1.404 1.00 51.03 74 THR A CA 1
ATOM 604 C C . THR A 1 74 ? -6.371 -28.415 -0.800 1.00 51.03 74 THR A C 1
ATOM 606 O O . THR A 1 74 ? -7.226 -29.077 -0.224 1.00 51.03 74 THR A O 1
ATOM 609 N N . LYS A 1 75 ? -5.108 -28.857 -0.891 1.00 50.66 75 LYS A N 1
ATOM 610 C CA . LYS A 1 75 ? -4.639 -30.091 -0.234 1.00 50.66 75 LYS A CA 1
ATOM 611 C C . LYS A 1 75 ? -4.291 -29.896 1.241 1.00 50.66 75 LYS A C 1
ATOM 613 O O . LYS A 1 75 ? -4.192 -30.888 1.957 1.00 50.66 75 LYS A O 1
ATOM 618 N N . HIS A 1 76 ? -4.105 -28.659 1.706 1.00 46.56 76 HIS A N 1
ATOM 619 C CA . HIS A 1 76 ? -3.706 -28.411 3.090 1.00 46.56 76 HIS A CA 1
ATOM 620 C C . HIS A 1 76 ? -4.889 -28.381 4.077 1.00 46.56 76 HIS A C 1
ATOM 622 O O . HIS A 1 76 ? -4.661 -28.424 5.283 1.00 46.56 76 HIS A O 1
ATOM 628 N N . THR A 1 77 ? -6.138 -28.401 3.590 1.00 40.12 77 THR A N 1
ATOM 629 C CA . THR A 1 77 ? -7.364 -28.429 4.415 1.00 40.12 77 THR A CA 1
ATOM 630 C C . THR A 1 77 ? -7.997 -29.817 4.581 1.00 40.12 77 THR A C 1
ATOM 632 O O . THR A 1 77 ? -9.070 -29.936 5.165 1.00 40.12 77 THR A O 1
ATOM 635 N N . SER A 1 78 ? -7.328 -30.890 4.151 1.00 42.56 78 SER A N 1
ATOM 636 C CA . SER A 1 78 ? -7.734 -32.270 4.453 1.00 42.56 78 SER A CA 1
ATOM 637 C C . SER A 1 78 ? -6.514 -33.133 4.777 1.00 42.56 78 SER A C 1
ATOM 639 O O . SER A 1 78 ? -6.043 -33.893 3.935 1.00 42.56 78 SER A O 1
ATOM 641 N N . ASN A 1 79 ? -5.946 -32.928 5.966 1.00 41.59 79 ASN A N 1
ATOM 642 C CA . ASN A 1 79 ? -5.259 -33.930 6.795 1.00 41.59 79 ASN A CA 1
ATOM 643 C C . ASN A 1 79 ? -4.430 -33.203 7.856 1.00 41.59 79 ASN A C 1
ATOM 645 O O . ASN A 1 79 ? -3.236 -32.962 7.694 1.00 41.59 79 ASN A O 1
ATOM 649 N N . LEU A 1 80 ? -5.088 -32.876 8.963 1.00 38.16 80 LEU A N 1
ATOM 650 C CA . LEU A 1 80 ? -4.440 -32.598 10.238 1.00 38.16 80 LEU A CA 1
ATOM 651 C C . LEU A 1 80 ? -4.951 -33.643 11.233 1.00 38.16 80 LEU A C 1
ATOM 653 O O . LEU A 1 80 ? -5.787 -33.350 12.077 1.00 38.16 80 LEU A O 1
ATOM 657 N N . ASN A 1 81 ? -4.455 -34.877 11.102 1.00 34.69 81 ASN A N 1
ATOM 658 C CA . ASN A 1 81 ? -4.432 -35.814 12.222 1.00 34.69 81 ASN A CA 1
ATOM 659 C C . ASN A 1 81 ? -3.058 -35.684 12.884 1.00 34.69 81 ASN A C 1
ATOM 661 O O . ASN A 1 81 ? -2.025 -35.947 12.266 1.00 34.69 81 ASN A O 1
ATOM 665 N N . ASN A 1 82 ? -3.065 -35.233 14.136 1.00 45.28 82 ASN A N 1
ATOM 666 C CA . ASN A 1 82 ? -1.897 -34.842 14.929 1.00 45.28 82 ASN A CA 1
ATOM 667 C C . ASN A 1 82 ? -1.018 -36.011 15.424 1.00 45.28 82 ASN A C 1
ATOM 669 O O . ASN A 1 82 ? -0.146 -35.802 16.263 1.00 45.28 82 ASN A O 1
ATOM 673 N N . ASP A 1 83 ? -1.155 -37.214 14.865 1.00 44.53 83 ASP A N 1
ATOM 674 C CA . ASP A 1 83 ? -0.505 -38.413 15.415 1.00 44.53 83 ASP A CA 1
ATOM 675 C C . ASP A 1 83 ? 0.752 -38.875 14.654 1.00 44.53 83 ASP A C 1
ATOM 677 O O . ASP A 1 83 ? 1.484 -39.730 15.140 1.00 44.53 83 ASP A O 1
ATOM 681 N N . GLN A 1 84 ? 1.094 -38.277 13.503 1.00 50.22 84 GLN A N 1
ATOM 682 C CA . GLN A 1 84 ? 2.292 -38.669 12.727 1.00 50.22 84 GLN A CA 1
ATOM 683 C C . GLN A 1 84 ? 3.551 -37.822 12.977 1.00 50.22 84 GLN A C 1
ATOM 685 O O . GLN A 1 84 ? 4.637 -38.174 12.507 1.00 50.22 84 GLN A O 1
ATOM 690 N N . ILE A 1 85 ? 3.451 -36.716 13.719 1.00 45.88 85 ILE A N 1
ATOM 691 C CA . ILE A 1 85 ? 4.597 -35.822 13.972 1.00 45.88 85 ILE A CA 1
ATOM 692 C C . ILE A 1 85 ? 5.428 -36.290 15.182 1.00 45.88 85 ILE A C 1
ATOM 694 O O . ILE A 1 85 ? 6.642 -36.084 15.216 1.00 45.88 85 ILE A O 1
ATOM 698 N N . ASN A 1 86 ? 4.828 -37.030 16.118 1.00 42.69 86 ASN A N 1
ATOM 699 C CA . ASN A 1 86 ? 5.506 -37.457 17.346 1.00 42.69 86 ASN A CA 1
ATOM 700 C C . ASN A 1 86 ? 6.377 -38.720 17.200 1.00 42.69 86 ASN A C 1
ATOM 702 O O . ASN A 1 86 ? 7.194 -38.993 18.076 1.00 42.69 86 ASN A O 1
ATOM 706 N N . GLU A 1 87 ? 6.300 -39.453 16.087 1.00 44.84 87 GLU A N 1
ATOM 707 C CA . GLU A 1 87 ? 7.085 -40.686 15.909 1.00 44.84 87 GLU A CA 1
ATOM 708 C C . GLU A 1 87 ? 8.481 -40.432 15.299 1.00 44.84 87 GLU A C 1
ATOM 710 O O . GLU A 1 87 ? 9.461 -41.099 15.635 1.00 44.84 87 GLU A O 1
ATOM 715 N N . LYS A 1 88 ? 8.628 -39.397 14.459 1.00 49.44 88 LYS A N 1
ATOM 716 C CA . LYS A 1 88 ? 9.911 -39.088 13.793 1.00 49.44 88 LYS A CA 1
ATOM 717 C C . LYS A 1 88 ? 10.879 -38.265 14.645 1.00 49.44 88 LYS A C 1
ATOM 719 O O . LYS A 1 88 ? 12.084 -38.319 14.406 1.00 49.44 88 LYS A O 1
ATOM 724 N N . ILE A 1 89 ? 10.383 -37.553 15.656 1.00 47.16 89 ILE A N 1
ATOM 725 C CA . ILE A 1 89 ? 11.224 -36.771 16.576 1.00 47.16 89 ILE A CA 1
ATOM 726 C C . ILE A 1 89 ? 11.873 -37.685 17.632 1.00 47.16 89 ILE A C 1
ATOM 728 O O . ILE A 1 89 ? 13.038 -37.492 17.969 1.00 47.16 89 ILE A O 1
ATOM 732 N N . VAL A 1 90 ? 11.187 -38.751 18.065 1.00 49.16 90 VAL A N 1
ATOM 733 C CA . VAL A 1 90 ? 11.692 -39.707 19.073 1.00 49.16 90 VAL A CA 1
ATOM 734 C C . VAL A 1 90 ? 12.737 -40.680 18.494 1.00 49.16 90 VAL A C 1
ATOM 736 O O . VAL A 1 90 ? 13.676 -41.074 19.189 1.00 49.16 90 VAL A O 1
ATOM 739 N N . ALA A 1 91 ? 12.657 -41.014 17.200 1.00 49.47 91 ALA A N 1
ATOM 740 C CA . ALA A 1 91 ? 13.621 -41.902 16.538 1.00 49.47 91 ALA A CA 1
ATOM 741 C C . ALA A 1 91 ? 15.013 -41.265 16.320 1.00 49.47 91 ALA A C 1
ATOM 743 O O . ALA A 1 91 ? 16.018 -41.977 16.254 1.00 49.47 91 ALA A O 1
ATOM 744 N N . ALA A 1 92 ? 15.106 -39.932 16.261 1.00 45.56 92 ALA A N 1
ATOM 745 C CA . ALA A 1 92 ? 16.367 -39.219 16.031 1.00 45.56 92 ALA A CA 1
ATOM 746 C C . ALA A 1 92 ? 17.180 -38.954 17.316 1.00 45.56 92 ALA A C 1
ATOM 748 O O . ALA A 1 92 ? 18.353 -38.588 17.237 1.00 45.56 92 ALA A O 1
ATOM 749 N N . THR A 1 93 ? 16.609 -39.180 18.505 1.00 42.19 93 THR A N 1
ATOM 750 C CA . THR A 1 93 ? 17.274 -38.882 19.791 1.00 42.19 93 THR A CA 1
ATOM 751 C C . THR A 1 93 ? 17.914 -40.105 20.465 1.00 42.19 93 THR A C 1
ATOM 753 O O . THR A 1 93 ? 18.603 -39.955 21.472 1.00 42.19 93 THR A O 1
ATOM 756 N N . LYS A 1 94 ? 17.775 -41.323 19.912 1.00 43.03 94 LYS A N 1
ATOM 757 C CA . LYS A 1 94 ? 18.259 -42.570 20.549 1.00 43.03 94 LYS A CA 1
ATOM 758 C C . LYS A 1 94 ? 19.446 -43.251 19.853 1.00 43.03 94 LYS A C 1
ATOM 760 O O . LYS A 1 94 ? 19.550 -44.475 19.852 1.00 43.03 94 LYS A O 1
ATOM 765 N N . LYS A 1 95 ? 20.393 -42.487 19.297 1.00 39.41 95 LYS A N 1
ATOM 766 C CA . LYS A 1 95 ? 21.660 -43.067 18.807 1.00 39.41 95 LYS A CA 1
ATOM 767 C C . LYS A 1 95 ? 22.880 -42.191 19.073 1.00 39.41 95 LYS A C 1
ATOM 769 O O . LYS A 1 95 ? 23.643 -41.859 18.174 1.00 39.41 95 LYS A O 1
ATOM 774 N N . ARG A 1 96 ? 23.102 -41.836 20.341 1.00 39.78 96 ARG A N 1
ATOM 775 C CA . ARG A 1 96 ? 24.435 -41.416 20.792 1.00 39.78 96 ARG A CA 1
ATOM 776 C C . ARG A 1 96 ? 24.620 -41.642 22.290 1.00 39.78 96 ARG A C 1
ATOM 778 O O . ARG A 1 96 ? 24.413 -40.734 23.084 1.00 39.78 96 ARG A O 1
ATOM 785 N N . LYS A 1 97 ? 25.038 -42.852 22.673 1.00 30.31 97 LYS A N 1
ATOM 786 C CA . LYS A 1 97 ? 25.904 -43.069 23.844 1.00 30.31 97 LYS A CA 1
ATOM 787 C C . LYS A 1 97 ? 26.442 -44.501 23.897 1.00 30.31 97 LYS A C 1
ATOM 789 O O . LYS A 1 97 ? 25.672 -45.446 23.920 1.00 30.31 97 LYS A O 1
ATOM 794 N N . SER A 1 98 ? 27.770 -44.566 24.011 1.00 30.88 98 SER A N 1
ATOM 795 C CA . SER A 1 98 ? 28.537 -45.513 24.827 1.00 30.88 98 SER A CA 1
ATOM 796 C C . SER A 1 98 ? 28.452 -47.010 24.510 1.00 30.88 98 SER A C 1
ATOM 798 O O . SER A 1 98 ? 27.513 -47.663 24.945 1.00 30.88 98 SER A O 1
ATOM 800 N N . THR A 1 99 ? 29.564 -47.566 24.015 1.00 28.45 99 THR A N 1
ATOM 801 C CA . THR A 1 99 ? 30.275 -48.627 24.756 1.00 28.45 99 THR A CA 1
ATOM 802 C C . THR A 1 99 ? 31.731 -48.756 24.318 1.00 28.45 99 THR A C 1
ATOM 804 O O . THR A 1 99 ? 32.114 -48.456 23.191 1.00 28.45 99 THR A O 1
ATOM 807 N N . ARG A 1 100 ? 32.541 -49.142 25.299 1.00 26.38 100 ARG A N 1
ATOM 808 C CA . ARG A 1 100 ? 33.995 -49.110 25.376 1.00 26.38 100 ARG A CA 1
ATOM 809 C C . ARG A 1 100 ? 34.482 -50.551 25.616 1.00 26.38 100 ARG A C 1
ATOM 811 O O . ARG A 1 100 ? 33.881 -51.239 26.431 1.00 26.38 100 ARG A O 1
ATOM 818 N N . ASN A 1 101 ? 35.609 -50.891 24.979 1.00 27.23 101 ASN A N 1
ATOM 819 C CA . ASN A 1 101 ? 36.641 -51.892 25.318 1.00 27.23 101 ASN A CA 1
ATOM 820 C C . ASN A 1 101 ? 36.588 -53.370 24.837 1.00 27.23 101 ASN A C 1
ATOM 822 O O . ASN A 1 101 ? 35.756 -54.159 25.261 1.00 27.23 101 ASN A O 1
ATOM 826 N N . ASN A 1 102 ? 37.689 -53.696 24.129 1.00 26.67 102 ASN A N 1
ATOM 827 C CA . ASN A 1 102 ? 38.660 -54.799 24.304 1.00 26.67 102 ASN A CA 1
ATOM 828 C C . ASN A 1 102 ? 38.398 -56.206 23.731 1.00 26.67 102 ASN A C 1
ATOM 830 O O . ASN A 1 102 ? 37.657 -56.982 24.317 1.00 26.67 102 ASN A O 1
ATOM 834 N N . ALA A 1 103 ? 39.201 -56.587 22.721 1.00 27.86 103 ALA A N 1
ATOM 835 C CA . ALA A 1 103 ? 40.195 -57.676 22.801 1.00 27.86 103 ALA A CA 1
ATOM 836 C C . ALA A 1 103 ? 41.107 -57.717 21.545 1.00 27.86 103 ALA A C 1
ATOM 838 O O . ALA A 1 103 ? 40.670 -57.471 20.427 1.00 27.86 103 ALA A O 1
ATOM 839 N N . SER A 1 104 ? 42.384 -58.022 21.770 1.00 27.72 104 SER A N 1
ATOM 840 C CA . SER A 1 104 ? 43.516 -58.292 20.849 1.00 27.72 104 SER A CA 1
ATOM 841 C C . SER A 1 104 ? 44.025 -59.719 21.209 1.00 27.72 104 SER A C 1
ATOM 843 O O . SER A 1 104 ? 43.627 -60.148 22.299 1.00 27.72 104 SER A O 1
ATOM 845 N N . PRO A 1 105 ? 44.849 -60.490 20.439 1.00 48.53 105 PRO A N 1
ATOM 846 C CA . PRO A 1 105 ? 45.901 -60.067 19.487 1.00 48.53 105 PRO A CA 1
ATOM 847 C C . PRO A 1 105 ? 46.116 -60.933 18.216 1.00 48.53 105 PRO A C 1
ATOM 849 O O . PRO A 1 105 ? 45.648 -62.067 18.134 1.00 48.53 105 PRO A O 1
ATOM 852 N N . LYS A 1 106 ? 46.924 -60.428 17.261 1.00 27.41 106 LYS A N 1
ATOM 853 C CA . LYS A 1 106 ? 48.206 -61.038 16.809 1.00 27.41 106 LYS A CA 1
ATOM 854 C C . LYS A 1 106 ? 48.896 -60.231 15.682 1.00 27.41 106 LYS A C 1
ATOM 856 O O . LYS A 1 106 ? 48.297 -59.945 14.656 1.00 27.41 106 LYS A O 1
ATOM 861 N N . GLU A 1 107 ? 50.140 -59.853 15.998 1.00 29.64 107 GLU A N 1
ATOM 862 C CA . GLU A 1 107 ? 51.385 -59.584 15.234 1.00 29.64 107 GLU A CA 1
ATOM 863 C C . GLU A 1 107 ? 51.400 -59.727 13.694 1.00 29.64 107 GLU A C 1
ATOM 865 O O . GLU A 1 107 ? 50.699 -60.565 13.152 1.00 29.64 107 GLU A O 1
ATOM 870 N N . SER A 1 108 ? 52.239 -59.067 12.882 1.00 32.81 108 SER A N 1
ATOM 871 C CA . SER A 1 108 ? 53.405 -58.169 13.020 1.00 32.81 108 SER A CA 1
ATOM 872 C C . SER A 1 108 ? 53.689 -57.549 11.634 1.00 32.81 108 SER A C 1
ATOM 874 O O . SER A 1 108 ? 53.450 -58.213 10.633 1.00 32.81 108 SER A O 1
ATOM 876 N N . PHE A 1 109 ? 54.231 -56.325 11.558 1.00 34.06 109 PHE A N 1
ATOM 877 C CA . PHE A 1 109 ? 55.346 -55.977 10.652 1.00 34.06 109 PHE A CA 1
ATOM 878 C C . PHE A 1 109 ? 55.840 -54.556 10.971 1.00 34.06 109 PHE A C 1
ATOM 880 O O . PHE A 1 109 ? 55.103 -53.575 10.866 1.00 34.06 109 PHE A O 1
ATOM 887 N N . LEU A 1 110 ? 57.085 -54.450 11.429 1.00 39.88 110 LEU A N 1
ATOM 888 C CA . LEU A 1 110 ? 57.718 -53.205 11.852 1.00 39.88 110 LEU A CA 1
ATOM 889 C C . LEU A 1 110 ? 58.288 -52.441 10.653 1.00 39.88 110 LEU A C 1
ATOM 891 O O . LEU A 1 110 ? 59.223 -52.920 10.020 1.00 39.88 110 LEU A O 1
ATOM 895 N N . LEU A 1 111 ? 57.859 -51.193 10.450 1.00 37.19 111 LEU A N 1
ATOM 896 C CA . LEU A 1 111 ? 58.724 -50.166 9.865 1.00 37.19 111 LEU A CA 1
ATOM 897 C C . LEU A 1 111 ? 58.732 -48.926 10.759 1.00 37.19 111 LEU A C 1
ATOM 899 O O . LEU A 1 111 ? 57.774 -48.169 10.884 1.00 37.19 111 LEU A O 1
ATOM 903 N N . LYS A 1 112 ? 59.867 -48.779 11.435 1.00 41.84 112 LYS A N 1
ATOM 904 C CA . LYS A 1 112 ? 60.236 -47.708 12.350 1.00 41.84 112 LYS A CA 1
ATOM 905 C C . LYS A 1 112 ? 60.796 -46.560 11.508 1.00 41.84 112 LYS A C 1
ATOM 907 O O . LYS A 1 112 ? 61.865 -46.719 10.930 1.00 41.84 112 LYS A O 1
ATOM 912 N N . ILE A 1 113 ? 60.111 -45.415 11.440 1.00 44.28 113 ILE A N 1
ATOM 913 C CA . ILE A 1 113 ? 60.646 -44.202 10.793 1.00 44.28 113 ILE A CA 1
ATOM 914 C C . ILE A 1 113 ? 60.668 -43.053 11.806 1.00 44.28 113 ILE A C 1
ATOM 916 O O . ILE A 1 113 ? 59.674 -42.721 12.448 1.00 44.28 113 ILE A O 1
ATOM 920 N N . LYS A 1 114 ? 61.867 -42.496 11.981 1.00 38.62 114 LYS A N 1
ATOM 921 C CA . LYS A 1 114 ? 62.291 -41.521 12.990 1.00 38.62 114 LYS A CA 1
ATOM 922 C C . LYS A 1 114 ? 62.389 -40.136 12.317 1.00 38.62 114 LYS A C 1
ATOM 924 O O . LYS A 1 114 ? 63.127 -40.018 11.354 1.00 38.62 114 LYS A O 1
ATOM 929 N N . SER A 1 115 ? 61.627 -39.151 12.823 1.00 50.03 115 SER A N 1
ATOM 930 C CA . SER A 1 115 ? 61.696 -37.667 12.664 1.00 50.03 115 SER A CA 1
ATOM 931 C C . SER A 1 115 ? 62.193 -37.047 11.334 1.00 50.03 115 SER A C 1
ATOM 933 O O . SER A 1 115 ? 63.350 -37.238 10.973 1.00 50.03 115 SER A O 1
ATOM 935 N N . PRO A 1 116 ? 61.407 -36.130 10.721 1.00 53.78 116 PRO A N 1
ATOM 936 C CA . PRO A 1 116 ? 61.425 -34.722 11.147 1.00 53.78 116 PRO A CA 1
ATOM 937 C C . PRO A 1 116 ? 60.012 -34.106 11.155 1.00 53.78 116 PRO A C 1
ATOM 939 O O . PRO A 1 116 ? 59.538 -33.526 10.182 1.00 53.78 116 PRO A O 1
ATOM 942 N N . THR A 1 117 ? 59.305 -34.219 12.277 1.00 61.09 117 THR A N 1
ATOM 943 C CA . THR A 1 117 ? 57.892 -33.816 12.370 1.00 61.09 117 THR A CA 1
ATOM 944 C C . THR A 1 117 ? 57.688 -32.301 12.451 1.00 61.09 117 THR A C 1
ATOM 946 O O . THR A 1 117 ? 56.648 -31.811 12.029 1.00 61.09 117 THR A O 1
ATOM 949 N N . ARG A 1 118 ? 58.670 -31.523 12.929 1.00 59.81 118 ARG A N 1
ATOM 950 C CA . ARG A 1 118 ? 58.486 -30.072 13.131 1.00 59.81 118 ARG A CA 1
ATOM 951 C C . ARG A 1 118 ? 58.439 -29.275 11.825 1.00 59.81 118 ARG A C 1
ATOM 953 O O . ARG A 1 118 ? 57.522 -28.482 11.658 1.00 59.81 118 ARG A O 1
ATOM 960 N N . LEU A 1 119 ? 59.354 -29.516 10.882 1.00 61.06 119 LEU A N 1
ATOM 961 C C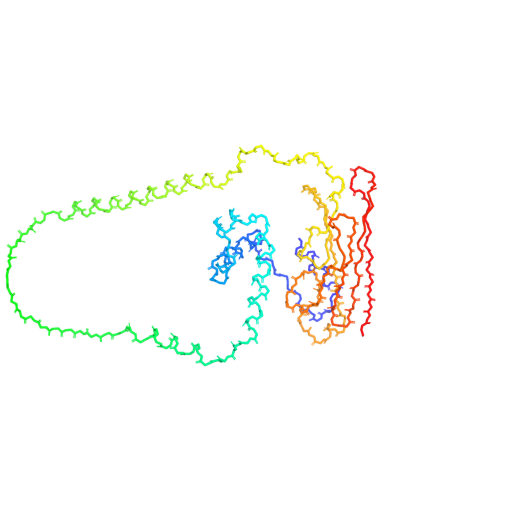A . LEU A 1 119 ? 59.390 -28.784 9.605 1.00 61.06 119 LEU A CA 1
ATOM 962 C C . LEU A 1 119 ? 58.142 -29.066 8.749 1.00 61.06 119 LEU A C 1
ATOM 964 O O . LEU A 1 119 ? 57.573 -28.159 8.149 1.00 61.06 119 LEU A O 1
ATOM 968 N N . SER A 1 120 ? 57.680 -30.321 8.762 1.00 66.12 120 SER A N 1
ATOM 969 C CA . SER A 1 120 ? 56.462 -30.748 8.070 1.00 66.12 120 SER A CA 1
ATOM 970 C C . SER A 1 120 ? 55.205 -30.095 8.659 1.00 66.12 120 SER A C 1
ATOM 972 O O . SER A 1 120 ? 54.365 -29.617 7.902 1.00 66.12 120 SER A O 1
ATOM 974 N N . ILE A 1 121 ? 55.106 -29.972 9.990 1.00 76.44 121 ILE A N 1
ATOM 975 C CA . ILE A 1 121 ? 53.993 -29.262 10.641 1.00 76.44 121 ILE A CA 1
ATOM 976 C C . ILE A 1 121 ? 54.002 -27.773 10.269 1.00 76.44 121 ILE A C 1
ATOM 978 O O . ILE A 1 121 ? 52.955 -27.245 9.900 1.00 76.44 121 ILE A O 1
ATOM 982 N N . PHE A 1 122 ? 55.163 -27.107 10.288 1.00 77.50 122 PHE A N 1
ATOM 983 C CA . PHE A 1 122 ? 55.257 -25.697 9.889 1.00 77.50 122 PHE A CA 1
ATOM 984 C C . PHE A 1 122 ? 54.835 -25.477 8.429 1.00 77.50 122 PHE A C 1
ATOM 986 O O . PHE A 1 122 ? 54.053 -24.565 8.154 1.00 77.50 122 PHE A O 1
ATOM 993 N N . LEU A 1 123 ? 55.255 -26.352 7.510 1.00 82.81 123 LEU A N 1
ATOM 994 C CA . LEU A 1 123 ? 54.836 -26.306 6.105 1.00 82.81 123 LEU A CA 1
ATOM 995 C C . LEU A 1 123 ? 53.322 -26.495 5.945 1.00 82.81 123 LEU A C 1
ATOM 997 O O . LEU A 1 123 ? 52.685 -25.732 5.224 1.00 82.81 123 LEU A O 1
ATOM 1001 N N . ILE A 1 124 ? 52.724 -27.449 6.663 1.00 86.19 124 ILE A N 1
ATOM 1002 C CA . ILE A 1 124 ? 51.273 -27.677 6.623 1.00 86.19 124 ILE A CA 1
ATOM 1003 C C . ILE A 1 124 ? 50.521 -26.459 7.173 1.00 86.19 124 ILE A C 1
ATOM 1005 O O . ILE A 1 124 ? 49.570 -25.996 6.549 1.00 86.19 124 ILE A O 1
ATOM 1009 N N . THR A 1 125 ? 50.962 -25.885 8.298 1.00 85.56 125 THR A N 1
ATOM 1010 C CA . THR A 1 125 ? 50.326 -24.678 8.856 1.00 85.56 125 THR A CA 1
ATOM 1011 C C . THR A 1 125 ? 50.455 -23.471 7.926 1.00 85.56 125 THR A C 1
ATOM 1013 O O . THR A 1 125 ? 49.491 -22.728 7.761 1.00 85.56 125 THR A O 1
ATOM 1016 N N . SER A 1 126 ? 51.599 -23.312 7.251 1.00 87.69 126 SER A N 1
ATOM 1017 C CA . SER A 1 126 ? 51.823 -22.251 6.266 1.00 87.69 126 SER A CA 1
ATOM 1018 C C . SER A 1 126 ? 50.913 -22.406 5.045 1.00 87.69 126 SER A C 1
ATOM 1020 O O . SER A 1 126 ? 50.300 -21.429 4.620 1.00 87.69 126 SER A O 1
ATOM 1022 N N . LEU A 1 127 ? 50.733 -23.631 4.539 1.00 91.81 127 LEU A N 1
ATOM 1023 C CA . LEU A 1 127 ? 49.809 -23.917 3.438 1.00 91.81 127 LEU A CA 1
ATOM 1024 C C . LEU A 1 127 ? 48.347 -23.659 3.819 1.00 91.81 127 LEU A C 1
ATOM 1026 O O . LEU A 1 127 ? 47.589 -23.136 3.006 1.00 91.81 127 LEU A O 1
ATOM 1030 N N . VAL A 1 128 ? 47.948 -23.972 5.056 1.00 92.31 128 VAL A N 1
ATOM 1031 C CA . VAL A 1 128 ? 46.597 -23.670 5.558 1.00 92.31 128 VAL A CA 1
ATOM 1032 C C . VAL A 1 128 ? 46.376 -22.158 5.650 1.00 92.31 128 VAL A C 1
ATOM 1034 O O . VAL A 1 128 ? 45.346 -21.667 5.193 1.00 92.31 128 VAL A O 1
ATOM 1037 N N . VAL A 1 129 ? 47.346 -21.401 6.172 1.00 91.62 129 VAL A N 1
ATOM 1038 C CA . VAL A 1 129 ? 47.271 -19.930 6.220 1.00 91.62 129 VAL A CA 1
ATOM 1039 C C . VAL A 1 129 ? 47.211 -19.341 4.811 1.00 91.62 129 VAL A C 1
ATOM 1041 O O . VAL A 1 129 ? 46.354 -18.502 4.543 1.00 91.62 129 VAL A O 1
ATOM 1044 N N . LEU A 1 130 ? 48.048 -19.821 3.888 1.00 92.19 130 LEU A N 1
ATOM 1045 C CA . LEU A 1 130 ? 48.032 -19.393 2.490 1.00 92.19 130 LEU A CA 1
ATOM 1046 C C . LEU A 1 130 ? 46.687 -19.699 1.820 1.00 92.19 130 LEU A C 1
ATOM 1048 O O . LEU A 1 130 ? 46.154 -18.850 1.115 1.00 92.19 130 LEU A O 1
ATOM 1052 N N . PHE A 1 131 ? 46.091 -20.864 2.086 1.00 92.31 131 PHE A N 1
ATOM 1053 C CA . PHE A 1 131 ? 44.761 -21.211 1.588 1.00 92.31 131 PHE A CA 1
ATOM 1054 C C . PHE A 1 131 ? 43.687 -20.233 2.086 1.00 92.31 131 PHE A C 1
ATOM 1056 O O . PHE A 1 131 ? 42.861 -19.775 1.293 1.00 92.31 131 PHE A O 1
ATOM 1063 N N . TYR A 1 132 ? 43.714 -19.862 3.371 1.00 91.31 132 TYR A N 1
ATOM 1064 C CA . TYR A 1 132 ? 42.788 -18.867 3.920 1.00 91.31 132 TYR A CA 1
ATOM 1065 C C . TYR A 1 132 ? 43.037 -17.458 3.363 1.00 91.31 132 TYR A C 1
ATOM 1067 O O . TYR A 1 132 ? 42.072 -16.757 3.063 1.00 91.31 132 TYR A O 1
ATOM 1075 N N . LEU A 1 133 ? 44.293 -17.060 3.137 1.00 89.19 133 LEU A N 1
ATOM 1076 C CA . LEU A 1 133 ? 44.631 -15.788 2.487 1.00 89.19 133 LEU A CA 1
ATOM 1077 C C . LEU A 1 133 ? 44.183 -15.757 1.022 1.00 89.19 133 LEU A C 1
ATOM 1079 O O . LEU A 1 133 ? 43.585 -14.777 0.588 1.00 89.19 133 LEU A O 1
ATOM 1083 N N . CYS A 1 134 ? 44.377 -16.844 0.272 1.00 87.19 134 CYS A N 1
ATOM 1084 C CA . CYS A 1 134 ? 43.857 -16.975 -1.086 1.00 87.19 134 CYS A CA 1
ATOM 1085 C C . CYS A 1 134 ? 42.325 -16.917 -1.104 1.00 87.19 134 CYS A C 1
ATOM 1087 O O . CYS A 1 134 ? 41.755 -16.234 -1.949 1.00 87.19 134 CYS A O 1
ATOM 1089 N N . LYS A 1 135 ? 41.636 -17.568 -0.155 1.00 86.81 135 LYS A N 1
ATOM 1090 C CA . LYS A 1 135 ? 40.174 -17.456 -0.010 1.00 86.81 135 LYS A CA 1
ATOM 1091 C C . LYS A 1 135 ? 39.730 -16.029 0.311 1.00 86.81 135 LYS A C 1
ATOM 1093 O O . LYS A 1 135 ? 38.727 -15.585 -0.241 1.00 86.81 135 LYS A O 1
ATOM 1098 N N . MET A 1 136 ? 40.475 -15.316 1.153 1.00 84.06 136 MET A N 1
ATOM 1099 C CA . MET A 1 136 ? 40.212 -13.916 1.485 1.00 84.06 136 MET A CA 1
ATOM 1100 C C . MET A 1 136 ? 40.401 -13.003 0.267 1.00 84.06 136 MET A C 1
ATOM 1102 O O . MET A 1 136 ? 39.544 -12.167 0.008 1.00 84.06 136 MET A O 1
ATOM 1106 N N . LEU A 1 137 ? 41.463 -13.202 -0.520 1.00 81.50 137 LEU A N 1
ATOM 1107 C CA . LEU A 1 137 ? 41.725 -12.448 -1.751 1.00 81.50 137 LEU A CA 1
ATOM 1108 C C . LEU A 1 137 ? 40.680 -12.731 -2.839 1.00 81.50 137 LEU A C 1
ATOM 1110 O O . LEU A 1 137 ? 40.145 -11.797 -3.426 1.00 81.50 137 LEU A O 1
ATOM 1114 N N . ILE A 1 138 ? 40.327 -14.001 -3.068 1.00 78.50 138 ILE A N 1
ATOM 1115 C CA . ILE A 1 138 ? 39.263 -14.379 -4.016 1.00 78.50 138 ILE A CA 1
ATOM 1116 C C . ILE A 1 138 ? 37.916 -13.800 -3.565 1.00 78.50 138 ILE A C 1
ATOM 1118 O O . ILE A 1 138 ? 37.149 -13.315 -4.394 1.00 78.50 138 ILE A O 1
ATOM 1122 N N . GLY A 1 139 ? 37.632 -13.819 -2.258 1.00 72.69 139 GLY A N 1
ATOM 1123 C CA . GLY A 1 139 ? 36.451 -13.183 -1.678 1.00 72.69 139 GLY A CA 1
ATOM 1124 C C . GLY A 1 139 ? 36.441 -11.674 -1.910 1.00 72.69 139 GLY A C 1
ATOM 1125 O O . GLY A 1 139 ? 35.440 -11.151 -2.378 1.00 72.69 139 GLY A O 1
ATOM 1126 N N . PHE A 1 140 ? 37.560 -10.993 -1.666 1.00 68.81 140 PHE A N 1
ATOM 1127 C CA . PHE A 1 140 ? 37.701 -9.550 -1.868 1.00 68.81 140 PHE A CA 1
ATOM 1128 C C . PHE A 1 140 ? 37.476 -9.140 -3.333 1.00 68.81 140 PHE A C 1
ATOM 1130 O O . PHE A 1 140 ? 36.651 -8.274 -3.604 1.00 68.81 140 PHE A O 1
ATOM 1137 N N . VAL A 1 141 ? 38.101 -9.841 -4.285 1.00 66.69 141 VAL A N 1
ATOM 1138 C CA . VAL A 1 141 ? 37.893 -9.614 -5.730 1.00 66.69 141 VAL A CA 1
ATOM 1139 C C . VAL A 1 141 ? 36.449 -9.933 -6.150 1.00 66.69 141 VAL A C 1
ATOM 1141 O O . VAL A 1 141 ? 35.849 -9.214 -6.945 1.00 66.69 141 VAL A O 1
ATOM 1144 N N . SER A 1 142 ? 35.838 -10.978 -5.582 1.00 61.22 142 SER A N 1
ATOM 1145 C CA . SER A 1 142 ? 34.430 -11.317 -5.858 1.00 61.22 142 SER A CA 1
ATOM 1146 C C . SER A 1 142 ? 33.445 -10.285 -5.284 1.00 61.22 142 SER A C 1
ATOM 1148 O O . SER A 1 142 ? 32.357 -10.096 -5.830 1.00 61.22 142 SER A O 1
ATOM 1150 N N . ILE A 1 143 ? 33.804 -9.600 -4.194 1.00 59.31 143 ILE A N 1
ATOM 1151 C CA . ILE A 1 143 ? 32.989 -8.534 -3.591 1.00 59.31 143 ILE A CA 1
ATOM 1152 C C . ILE A 1 143 ? 32.959 -7.287 -4.491 1.00 59.31 143 ILE A C 1
ATOM 1154 O O . ILE A 1 143 ? 31.921 -6.627 -4.572 1.00 59.31 143 ILE A O 1
ATOM 1158 N N . GLU A 1 144 ? 34.040 -6.984 -5.215 1.00 56.75 144 GLU A N 1
ATOM 1159 C CA . GLU A 1 144 ? 34.062 -5.857 -6.160 1.00 56.75 144 GLU A CA 1
ATOM 1160 C C . GLU A 1 144 ? 33.147 -6.101 -7.367 1.00 56.75 144 GLU A C 1
ATOM 1162 O O . GLU A 1 144 ? 32.352 -5.23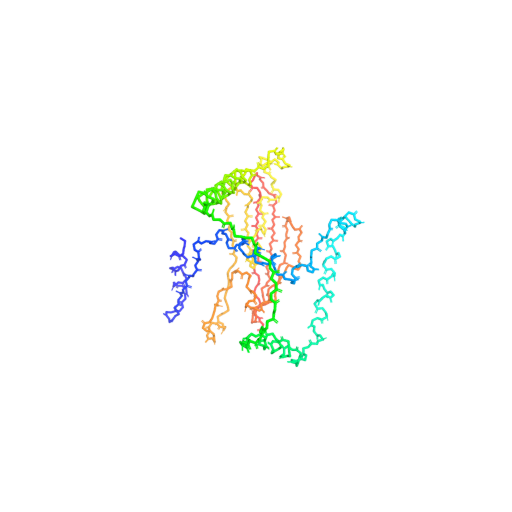4 -7.717 1.00 56.75 144 GLU A O 1
ATOM 1167 N N . HIS A 1 145 ? 33.150 -7.302 -7.953 1.00 55.88 145 HIS A N 1
ATOM 1168 C CA . HIS A 1 145 ? 32.312 -7.605 -9.123 1.00 55.88 145 HIS A CA 1
ATOM 1169 C C . HIS A 1 145 ? 30.814 -7.782 -8.825 1.00 55.88 145 HIS A C 1
ATOM 1171 O O . HIS A 1 145 ? 30.008 -7.807 -9.752 1.00 55.88 145 HIS A O 1
ATOM 1177 N N . THR A 1 146 ? 30.418 -7.917 -7.557 1.00 57.97 146 THR A N 1
ATOM 1178 C CA . THR A 1 146 ? 29.009 -8.143 -7.181 1.00 57.97 146 THR A CA 1
ATOM 1179 C C . THR A 1 146 ? 28.227 -6.859 -6.916 1.00 57.97 146 THR A C 1
ATOM 1181 O O . THR A 1 146 ? 27.001 -6.882 -6.997 1.00 57.97 146 THR A O 1
ATOM 1184 N N . ASN A 1 147 ? 28.904 -5.740 -6.636 1.00 59.72 147 ASN A N 1
ATOM 1185 C CA . ASN A 1 147 ? 28.257 -4.473 -6.272 1.00 59.72 147 ASN A CA 1
ATOM 1186 C C . ASN A 1 147 ? 28.296 -3.406 -7.378 1.00 59.72 147 ASN A C 1
ATOM 1188 O O . ASN A 1 147 ? 27.786 -2.302 -7.179 1.00 59.72 147 ASN A O 1
ATOM 1192 N N . VAL A 1 148 ? 28.879 -3.714 -8.539 1.00 70.38 148 VAL A N 1
ATOM 1193 C CA . VAL A 1 148 ? 28.874 -2.801 -9.687 1.00 70.38 148 VAL A CA 1
ATOM 1194 C C . VAL A 1 148 ? 27.566 -2.998 -10.460 1.00 70.38 148 VAL A C 1
ATOM 1196 O O . VAL A 1 148 ? 27.250 -4.131 -10.834 1.00 70.38 148 VAL A O 1
ATOM 1199 N N . PRO A 1 149 ? 26.774 -1.933 -10.695 1.00 69.62 149 PRO A N 1
ATOM 1200 C CA . PRO A 1 149 ? 25.617 -2.032 -11.571 1.00 69.62 149 PRO A CA 1
ATOM 1201 C C . PRO A 1 149 ? 26.086 -2.505 -12.945 1.00 69.62 149 PRO A C 1
ATOM 1203 O O . PRO A 1 149 ? 27.074 -2.001 -13.472 1.00 69.62 149 PRO A O 1
ATOM 1206 N N . ILE A 1 150 ? 25.392 -3.493 -13.503 1.00 75.88 150 ILE A N 1
ATOM 1207 C CA . ILE A 1 150 ? 25.775 -4.092 -14.780 1.00 75.88 150 ILE A CA 1
ATOM 1208 C C . ILE A 1 150 ? 25.845 -2.986 -15.843 1.00 75.88 150 ILE A C 1
ATOM 1210 O O . ILE A 1 150 ? 24.875 -2.246 -16.022 1.00 75.88 150 ILE A O 1
ATOM 1214 N N . ASP A 1 151 ? 26.984 -2.892 -16.533 1.00 77.19 151 ASP A N 1
ATOM 1215 C CA . ASP A 1 151 ? 27.243 -1.925 -17.605 1.00 77.19 151 ASP A CA 1
ATOM 1216 C C . ASP A 1 151 ? 26.518 -2.346 -18.893 1.00 77.19 151 ASP A C 1
ATOM 1218 O O . ASP A 1 151 ? 27.097 -2.809 -19.873 1.00 77.19 151 ASP A O 1
ATOM 1222 N N . LEU A 1 152 ? 25.190 -2.299 -18.830 1.00 79.38 152 LEU A N 1
ATOM 1223 C CA . LEU A 1 152 ? 24.285 -2.524 -19.947 1.00 79.38 152 LEU A CA 1
ATOM 1224 C C . LEU A 1 152 ? 23.663 -1.185 -20.351 1.00 79.38 152 LEU A C 1
ATOM 1226 O O . LEU A 1 152 ? 23.410 -0.335 -19.487 1.00 79.38 152 LEU A O 1
ATOM 1230 N N . PRO A 1 153 ? 23.343 -0.995 -21.645 1.00 79.69 153 PRO A N 1
ATOM 1231 C CA . PRO A 1 153 ? 22.564 0.157 -22.065 1.00 79.69 153 PRO A CA 1
ATOM 1232 C C . PRO A 1 153 ? 21.261 0.187 -21.263 1.00 79.69 153 PRO A C 1
ATOM 1234 O O . PRO A 1 153 ? 20.567 -0.825 -21.122 1.00 79.69 153 PRO A O 1
ATOM 1237 N N . LYS A 1 154 ? 20.939 1.352 -20.698 1.00 69.94 154 LYS A N 1
ATOM 1238 C CA . LYS A 1 154 ? 19.717 1.523 -19.913 1.00 69.94 154 LYS A CA 1
ATOM 1239 C C . LYS A 1 154 ? 18.515 1.235 -20.810 1.00 69.94 154 LYS A C 1
ATOM 1241 O O . LYS A 1 154 ? 18.256 1.970 -21.753 1.00 69.94 154 LYS A O 1
ATOM 1246 N N . LEU A 1 155 ? 17.767 0.189 -20.471 1.00 72.38 155 LEU A N 1
ATOM 1247 C CA . LEU A 1 155 ? 16.526 -0.195 -21.157 1.00 72.38 155 LEU A CA 1
ATOM 1248 C C . LEU A 1 155 ? 15.418 0.860 -21.015 1.00 72.38 155 LEU A C 1
ATOM 1250 O O . LEU A 1 155 ? 14.449 0.838 -21.765 1.00 72.38 155 LEU A O 1
ATOM 1254 N N . ILE A 1 156 ? 15.545 1.757 -20.035 1.00 67.94 156 ILE A N 1
ATOM 1255 C CA . ILE A 1 156 ? 14.564 2.793 -19.724 1.00 67.94 156 ILE A CA 1
ATOM 1256 C C . ILE A 1 156 ? 15.281 4.138 -19.696 1.00 67.94 156 ILE A C 1
ATOM 1258 O O . ILE A 1 156 ? 16.266 4.323 -18.970 1.00 67.94 156 ILE A O 1
ATOM 1262 N N . ASN A 1 157 ? 14.761 5.088 -20.467 1.00 67.38 157 ASN A N 1
ATOM 1263 C CA . ASN A 1 157 ? 15.226 6.461 -20.455 1.00 67.38 157 ASN A CA 1
ATOM 1264 C C . ASN A 1 157 ? 14.644 7.187 -19.234 1.00 67.38 157 ASN A C 1
ATOM 1266 O O . ASN A 1 157 ? 13.518 7.664 -19.245 1.00 67.38 157 ASN A O 1
ATOM 1270 N N . ILE A 1 158 ? 15.425 7.261 -18.157 1.00 63.38 158 ILE A N 1
ATOM 1271 C CA . ILE A 1 158 ? 15.023 7.871 -16.874 1.00 63.38 158 ILE A CA 1
ATOM 1272 C C . ILE A 1 158 ? 14.688 9.372 -17.019 1.00 63.38 158 ILE A C 1
ATOM 1274 O O . ILE A 1 158 ? 14.073 9.961 -16.133 1.00 63.38 158 ILE A O 1
ATOM 1278 N N . ASN A 1 159 ? 15.111 9.993 -18.124 1.00 59.59 159 ASN A N 1
ATOM 1279 C CA . ASN A 1 159 ? 14.900 11.412 -18.395 1.00 59.59 159 ASN A CA 1
ATOM 1280 C C . ASN A 1 159 ? 13.574 11.691 -19.120 1.00 59.59 159 ASN A C 1
ATOM 1282 O O . ASN A 1 159 ? 13.132 12.838 -19.135 1.00 59.59 159 ASN A O 1
ATOM 1286 N N . GLU A 1 160 ? 12.922 10.673 -19.689 1.00 63.00 160 GLU A N 1
ATOM 1287 C CA . GLU A 1 160 ? 11.556 10.799 -20.195 1.00 63.00 160 GLU A CA 1
ATOM 1288 C C . GLU A 1 160 ? 10.589 10.574 -19.037 1.00 63.00 160 GLU A C 1
ATOM 1290 O O . GLU A 1 160 ? 10.254 9.449 -18.667 1.00 63.00 160 GLU A O 1
ATOM 1295 N N . ALA A 1 161 ? 10.157 11.674 -18.421 1.00 61.31 161 ALA A N 1
ATOM 1296 C CA . ALA A 1 161 ? 9.051 11.635 -17.484 1.00 61.31 161 ALA A CA 1
ATOM 1297 C C . ALA A 1 161 ? 7.802 11.174 -18.244 1.00 61.31 161 ALA A C 1
ATOM 1299 O O . ALA A 1 161 ? 7.266 11.925 -19.048 1.00 61.31 161 ALA A O 1
ATOM 1300 N N . THR A 1 162 ? 7.352 9.947 -17.991 1.00 73.19 162 THR A N 1
ATOM 1301 C CA . THR A 1 162 ? 6.080 9.407 -18.482 1.00 73.19 162 THR A CA 1
ATOM 1302 C C . THR A 1 162 ? 4.949 10.065 -17.679 1.00 73.19 162 THR A C 1
ATOM 1304 O O . THR A 1 162 ? 4.760 9.706 -16.505 1.00 73.19 162 THR A O 1
ATOM 1307 N N . PRO A 1 163 ? 4.246 11.082 -18.222 1.00 77.62 163 PRO A N 1
ATOM 1308 C CA . PRO A 1 163 ? 3.265 11.851 -17.455 1.00 77.62 163 PRO A CA 1
ATOM 1309 C C . PRO A 1 163 ? 2.064 10.984 -17.050 1.00 77.62 163 PRO A C 1
ATOM 1311 O O . PRO A 1 163 ? 1.496 11.180 -15.977 1.00 77.62 163 PRO A O 1
ATOM 1314 N N . ASP A 1 164 ? 1.754 9.970 -17.857 1.00 80.00 164 ASP A N 1
ATOM 1315 C CA . ASP A 1 164 ? 0.780 8.906 -17.619 1.00 80.00 164 ASP A CA 1
ATOM 1316 C C . ASP A 1 164 ? 1.078 8.108 -16.347 1.00 80.00 164 ASP A C 1
ATOM 1318 O O . ASP A 1 164 ? 0.170 7.834 -15.575 1.00 80.00 164 ASP A O 1
ATOM 1322 N N . ARG A 1 165 ? 2.340 7.791 -16.047 1.00 82.06 165 ARG A N 1
ATOM 1323 C CA . ARG A 1 165 ? 2.718 6.997 -14.859 1.00 82.06 165 ARG A CA 1
ATOM 1324 C C . ARG A 1 165 ? 3.261 7.824 -13.709 1.00 82.06 165 ARG A C 1
ATOM 1326 O O . ARG A 1 165 ? 3.691 7.258 -12.701 1.00 82.06 165 ARG A O 1
ATOM 1333 N N . PHE A 1 166 ? 3.219 9.148 -13.815 1.00 86.69 166 PHE A N 1
ATOM 1334 C CA . PHE A 1 166 ? 3.807 10.016 -12.806 1.00 86.69 166 PHE A CA 1
ATOM 1335 C C . PHE A 1 166 ? 3.200 9.770 -11.423 1.00 86.69 166 PHE A C 1
ATOM 1337 O O . PHE A 1 166 ? 3.955 9.490 -10.497 1.00 86.69 166 PHE A O 1
ATOM 1344 N N . TRP A 1 167 ? 1.868 9.780 -11.301 1.00 89.19 167 TRP A N 1
ATOM 1345 C CA . TRP A 1 167 ? 1.127 9.427 -10.084 1.00 89.19 167 TRP A CA 1
ATOM 1346 C C . TRP A 1 167 ? 0.524 8.028 -10.161 1.00 89.19 167 TRP A C 1
ATOM 1348 O O . TRP A 1 167 ? -0.064 7.658 -11.180 1.00 89.19 167 TRP A O 1
ATOM 1358 N N . GLY A 1 168 ? 0.587 7.301 -9.046 1.00 90.62 168 GLY A N 1
ATOM 1359 C CA . GLY A 1 168 ? -0.108 6.029 -8.904 1.00 90.62 168 GLY A CA 1
ATOM 1360 C C . GLY A 1 168 ? -0.104 5.485 -7.480 1.00 90.62 168 GLY A C 1
ATOM 1361 O O . GLY A 1 168 ? 0.500 6.043 -6.554 1.00 90.62 168 GLY A O 1
ATOM 1362 N N . THR A 1 169 ? -0.762 4.343 -7.324 1.00 92.56 169 THR A N 1
ATOM 1363 C CA . THR A 1 169 ? -0.893 3.561 -6.087 1.00 92.56 169 THR A CA 1
ATOM 1364 C C . THR A 1 169 ? 0.373 2.746 -5.778 1.00 92.56 169 THR A C 1
ATOM 1366 O O . THR A 1 169 ? 0.330 1.601 -5.335 1.00 92.56 169 THR A O 1
ATOM 1369 N N . TYR A 1 170 ? 1.559 3.335 -5.978 1.00 90.94 170 TYR A N 1
ATOM 1370 C CA . TYR A 1 170 ? 2.862 2.649 -5.887 1.00 90.94 170 TYR A CA 1
ATOM 1371 C C . TYR A 1 170 ? 3.314 2.306 -4.456 1.00 90.94 170 TYR A C 1
ATOM 1373 O O . TYR A 1 170 ? 4.482 1.989 -4.223 1.00 90.94 170 TYR A O 1
ATOM 1381 N N . ARG A 1 171 ? 2.416 2.400 -3.473 1.00 91.62 171 ARG A N 1
ATOM 1382 C CA . ARG A 1 171 ? 2.666 2.058 -2.068 1.00 91.62 171 ARG A CA 1
ATOM 1383 C C . ARG A 1 171 ? 1.775 0.908 -1.624 1.00 91.62 171 ARG A C 1
ATOM 1385 O O . ARG A 1 171 ? 1.014 1.039 -0.674 1.00 91.62 171 ARG A O 1
ATOM 1392 N N . SER A 1 172 ? 1.942 -0.233 -2.279 1.00 90.56 172 SER A N 1
ATOM 1393 C CA . SER A 1 172 ? 1.188 -1.467 -2.020 1.00 90.56 172 SER A CA 1
ATOM 1394 C C . SER A 1 172 ? 1.371 -2.056 -0.616 1.00 90.56 172 SER A C 1
ATOM 1396 O O . SER A 1 172 ? 0.648 -2.964 -0.227 1.00 90.56 172 SER A O 1
ATOM 1398 N N . ASN A 1 173 ? 2.340 -1.561 0.160 1.00 91.50 173 ASN A N 1
ATOM 1399 C CA . ASN A 1 173 ? 2.529 -1.955 1.555 1.00 91.50 173 ASN A CA 1
ATOM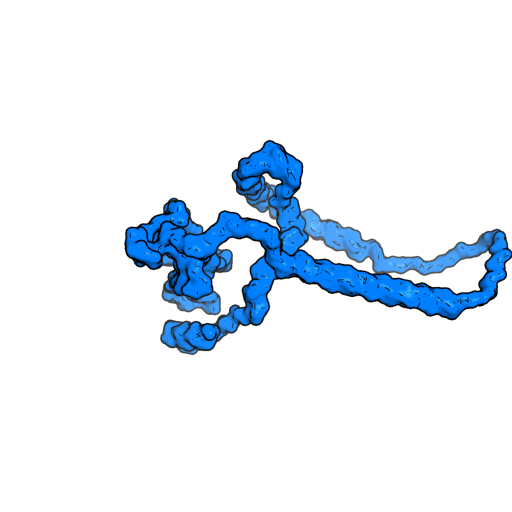 1400 C C . ASN A 1 173 ? 1.510 -1.299 2.514 1.00 91.50 173 ASN A C 1
ATOM 1402 O O . ASN A 1 173 ? 1.502 -1.615 3.705 1.00 91.50 173 ASN A O 1
ATOM 1406 N N . LEU A 1 174 ? 0.746 -0.319 2.030 1.00 93.50 174 LEU A N 1
ATOM 1407 C CA . LEU A 1 174 ? -0.347 0.327 2.748 1.00 93.50 174 LEU A CA 1
ATOM 1408 C C . LEU A 1 174 ? -1.676 -0.181 2.217 1.00 93.50 174 LEU A C 1
ATOM 1410 O O . LEU A 1 174 ? -1.746 -0.520 1.040 1.00 93.50 174 LEU A O 1
ATOM 1414 N N . TYR A 1 175 ? -2.713 -0.127 3.055 1.00 94.06 175 TYR A N 1
ATOM 1415 C CA . TYR A 1 175 ? -4.077 -0.397 2.601 1.00 94.06 175 TYR A CA 1
ATOM 1416 C C . TYR A 1 175 ? -4.430 0.520 1.428 1.00 94.06 175 TYR A C 1
ATOM 1418 O O . TYR A 1 175 ? -4.659 0.049 0.331 1.00 94.06 175 TYR A O 1
ATOM 1426 N N . PHE A 1 176 ? -4.274 1.835 1.609 1.00 96.19 176 PHE A N 1
ATOM 1427 C CA . PHE A 1 176 ? -4.320 2.786 0.503 1.00 96.19 176 PHE A CA 1
ATOM 1428 C C . PHE A 1 176 ? -3.144 3.763 0.573 1.00 96.19 176 PHE A C 1
ATOM 1430 O O . PHE A 1 176 ? -2.910 4.410 1.602 1.00 96.19 176 PHE A O 1
ATOM 1437 N N . GLY A 1 177 ? -2.390 3.892 -0.522 1.00 94.44 177 GLY A N 1
ATOM 1438 C CA . GLY A 1 177 ? -1.186 4.717 -0.575 1.00 94.44 177 GLY A CA 1
ATOM 1439 C C . GLY A 1 177 ? -0.849 5.230 -1.970 1.00 94.44 177 GLY A C 1
ATOM 1440 O O . GLY A 1 177 ? -0.835 4.469 -2.932 1.00 94.44 177 GLY A O 1
ATOM 1441 N N . LEU A 1 178 ? -0.501 6.517 -2.056 1.00 92.06 178 LEU A N 1
ATOM 1442 C CA . LEU A 1 178 ? -0.144 7.204 -3.301 1.00 92.06 178 LEU A CA 1
ATOM 1443 C C . LEU A 1 178 ? 1.304 7.687 -3.258 1.00 92.06 178 LEU A C 1
ATOM 1445 O O . LEU A 1 178 ? 1.832 8.066 -2.205 1.00 92.06 178 LEU A O 1
ATOM 1449 N N . LYS A 1 179 ? 1.962 7.679 -4.413 1.00 90.50 179 LYS A N 1
ATOM 1450 C CA . LYS A 1 179 ? 3.335 8.161 -4.581 1.00 90.50 179 LYS A CA 1
ATOM 1451 C C . LYS A 1 179 ? 3.550 8.572 -6.038 1.00 90.50 179 LYS A C 1
ATOM 1453 O O . LYS A 1 179 ? 2.893 8.020 -6.917 1.00 90.50 179 LYS A O 1
ATOM 1458 N N . HIS A 1 180 ? 4.483 9.491 -6.293 1.00 86.19 180 HIS A N 1
ATOM 1459 C CA . HIS A 1 180 ? 4.934 9.773 -7.657 1.00 86.19 180 HIS A CA 1
ATOM 1460 C C . HIS A 1 180 ? 6.333 9.212 -7.962 1.00 86.19 180 HIS A C 1
ATOM 1462 O O . HIS A 1 180 ? 7.122 8.937 -7.060 1.00 86.19 180 HIS A O 1
ATOM 1468 N N . GLN A 1 181 ? 6.661 9.007 -9.239 1.00 79.56 181 GLN A N 1
ATOM 1469 C CA . GLN A 1 181 ? 7.903 8.329 -9.657 1.00 79.56 181 GLN A CA 1
ATOM 1470 C C . GLN A 1 181 ? 9.160 9.230 -9.698 1.00 79.56 181 GLN A C 1
ATOM 1472 O O . GLN A 1 181 ? 10.131 8.916 -10.380 1.00 79.56 181 GLN A O 1
ATOM 1477 N N . SER A 1 182 ? 9.189 10.343 -8.956 1.00 76.75 182 SER A N 1
ATOM 1478 C CA . SER A 1 182 ? 10.366 11.229 -8.898 1.00 76.75 182 SER A CA 1
ATOM 1479 C C . SER A 1 182 ? 11.412 10.759 -7.878 1.00 76.75 182 SER A C 1
ATOM 1481 O O . SER A 1 182 ? 11.084 10.133 -6.866 1.00 76.75 182 SER A O 1
ATOM 1483 N N . SER A 1 183 ? 12.676 11.140 -8.095 1.00 71.75 183 SER A N 1
ATOM 1484 C CA . SER A 1 183 ? 13.784 10.923 -7.151 1.00 71.75 183 SER A CA 1
ATOM 1485 C C . SER A 1 183 ? 13.504 11.526 -5.767 1.00 71.75 183 SER A C 1
ATOM 1487 O O . SER A 1 183 ? 13.873 10.946 -4.746 1.00 71.75 183 SER A O 1
ATOM 1489 N N . LYS A 1 184 ? 12.787 12.656 -5.725 1.00 78.81 184 LYS A N 1
ATOM 1490 C CA . LYS A 1 184 ? 12.257 13.285 -4.508 1.00 78.81 184 LYS A CA 1
ATOM 1491 C C . LYS A 1 184 ? 10.737 13.213 -4.529 1.00 78.81 184 LYS A C 1
ATOM 1493 O O . LYS A 1 184 ? 10.060 14.156 -4.924 1.00 78.81 184 LYS A O 1
ATOM 1498 N N . SER A 1 185 ? 10.215 12.058 -4.132 1.00 79.88 185 SER A N 1
ATOM 1499 C CA . SER A 1 185 ? 8.785 11.790 -4.203 1.00 79.88 185 SER A CA 1
ATOM 1500 C C . SER A 1 185 ? 8.015 12.299 -2.980 1.00 79.88 185 SER A C 1
ATOM 1502 O O . SER A 1 185 ? 8.246 11.850 -1.858 1.00 79.88 185 SER A O 1
ATOM 1504 N N . LEU A 1 186 ? 6.997 13.120 -3.213 1.00 87.56 186 LEU A N 1
ATOM 1505 C CA . LEU A 1 186 ? 5.818 13.270 -2.371 1.00 87.56 186 LEU A CA 1
ATOM 1506 C C . LEU A 1 186 ? 5.091 11.921 -2.263 1.00 87.56 186 LEU A C 1
ATOM 1508 O O . LEU A 1 186 ? 4.955 11.181 -3.240 1.00 87.56 186 LEU A O 1
ATOM 1512 N N . SER A 1 187 ? 4.665 11.568 -1.056 1.00 90.62 187 SER A N 1
ATOM 1513 C CA . SER A 1 187 ? 3.933 10.330 -0.797 1.00 90.62 187 SER A CA 1
ATOM 1514 C C . SER A 1 187 ? 2.813 10.582 0.197 1.00 90.62 187 SER A C 1
ATOM 1516 O O . SER A 1 187 ? 2.960 11.389 1.113 1.00 90.62 187 SER A O 1
ATOM 1518 N N . GLY A 1 188 ? 1.703 9.883 -0.002 1.00 90.94 188 GLY A N 1
ATOM 1519 C CA . GLY A 1 188 ? 0.523 9.930 0.846 1.00 90.94 188 GLY A CA 1
ATOM 1520 C C . GLY A 1 188 ? 0.062 8.526 1.217 1.00 90.94 188 GLY A C 1
ATOM 1521 O O . GLY A 1 188 ? 0.534 7.525 0.666 1.00 90.94 188 GLY A O 1
ATOM 1522 N N . GLY A 1 189 ? -0.847 8.447 2.178 1.00 93.69 189 GLY A N 1
ATOM 1523 C CA . GLY A 1 189 ? -1.501 7.202 2.555 1.00 93.69 189 GLY A CA 1
ATOM 1524 C C . GLY A 1 189 ? -2.651 7.442 3.514 1.00 93.69 189 GLY A C 1
ATOM 1525 O O . GLY A 1 189 ? -2.661 8.445 4.229 1.00 93.69 189 GLY A O 1
ATOM 1526 N N . LEU A 1 190 ? -3.608 6.521 3.506 1.00 94.81 190 LEU A N 1
ATOM 1527 C CA . LEU A 1 190 ? -4.758 6.550 4.396 1.00 94.81 190 LEU A CA 1
ATOM 1528 C C . LEU A 1 190 ? -4.411 5.899 5.739 1.00 94.81 190 LEU A C 1
ATOM 1530 O O . LEU A 1 190 ? -3.612 4.960 5.816 1.00 94.81 190 LEU A O 1
ATOM 1534 N N . MET A 1 191 ? -5.018 6.421 6.801 1.00 94.62 191 MET A N 1
ATOM 1535 C CA . MET A 1 191 ? -5.034 5.811 8.124 1.00 94.62 191 MET A CA 1
ATOM 1536 C C . MET A 1 191 ? -6.434 5.937 8.706 1.00 94.62 191 MET A C 1
ATOM 1538 O O . MET A 1 191 ? -7.069 6.977 8.534 1.00 94.62 191 MET A O 1
ATOM 1542 N N . TRP A 1 192 ? -6.903 4.910 9.405 1.00 92.38 192 TRP A N 1
ATOM 1543 C CA . TRP A 1 192 ? -8.183 4.948 10.110 1.00 92.38 192 TRP A CA 1
ATOM 1544 C C . TRP A 1 192 ? -8.139 4.063 11.352 1.00 92.38 192 TRP A C 1
ATOM 1546 O O . TRP A 1 192 ? -7.231 3.252 11.523 1.00 92.38 192 TRP A O 1
ATOM 1556 N N . PHE A 1 193 ? -9.105 4.239 12.242 1.00 88.06 193 PHE A N 1
ATOM 1557 C CA . PHE A 1 193 ? -9.300 3.381 13.402 1.00 88.06 193 PHE A CA 1
ATOM 1558 C C . PHE A 1 193 ? -10.791 3.306 13.717 1.00 88.06 193 PHE A C 1
ATOM 1560 O O . PHE A 1 193 ? -11.516 4.280 13.513 1.00 88.06 193 PHE A O 1
ATOM 1567 N N . ASP A 1 194 ? -11.240 2.160 14.219 1.00 81.75 194 ASP A N 1
ATOM 1568 C CA . ASP A 1 194 ? -12.589 2.004 14.756 1.00 81.75 194 ASP A CA 1
ATOM 1569 C C . ASP A 1 194 ? -12.599 2.376 16.245 1.00 81.75 194 ASP A C 1
ATOM 1571 O O . ASP A 1 194 ? -11.909 1.760 17.064 1.00 81.75 194 ASP A O 1
ATOM 1575 N N . TYR A 1 195 ? -13.399 3.380 16.605 1.00 73.25 195 TYR A N 1
ATOM 1576 C CA . TYR A 1 195 ? -13.552 3.812 17.993 1.00 73.25 195 TYR A CA 1
ATOM 1577 C C . TYR A 1 195 ? -14.216 2.740 18.876 1.00 73.25 195 TYR A C 1
ATOM 1579 O O . TYR A 1 195 ? -13.875 2.630 20.052 1.00 73.25 195 TYR A O 1
ATOM 1587 N N . GLY A 1 196 ? -15.118 1.911 18.335 1.00 70.56 196 GLY A N 1
ATOM 1588 C CA . GLY A 1 196 ? -15.787 0.857 19.110 1.00 70.56 196 GLY A CA 1
ATOM 1589 C C . GLY A 1 196 ? -14.819 -0.239 19.565 1.00 70.56 196 GLY A C 1
ATOM 1590 O O . GLY A 1 196 ? -14.845 -0.682 20.715 1.00 70.56 196 GLY A O 1
ATOM 1591 N N . THR A 1 197 ? -13.899 -0.627 18.683 1.00 65.56 197 THR A N 1
ATOM 1592 C CA . THR A 1 197 ? -12.844 -1.606 18.985 1.00 65.56 197 THR A CA 1
ATOM 1593 C C . THR A 1 197 ? -11.775 -1.037 19.932 1.00 65.56 197 THR A C 1
ATOM 1595 O O . THR A 1 197 ? -11.235 -1.772 20.763 1.00 65.56 197 THR A O 1
ATOM 1598 N N . LEU A 1 198 ? -11.535 0.282 19.894 1.00 65.44 198 LEU A N 1
ATOM 1599 C CA . LEU A 1 198 ? -10.590 0.982 20.777 1.00 65.44 198 LEU A CA 1
ATOM 1600 C C . LEU A 1 198 ? -10.885 0.760 22.271 1.00 65.44 198 LEU A C 1
ATOM 1602 O O . LEU A 1 198 ? -9.960 0.660 23.070 1.00 65.44 198 LEU A O 1
ATOM 1606 N N . GLN A 1 199 ? -12.160 0.661 22.661 1.00 62.50 199 GLN A N 1
ATOM 1607 C CA . GLN A 1 199 ? -12.537 0.443 24.063 1.00 62.50 199 GLN A CA 1
ATOM 1608 C C . GLN A 1 199 ? -12.332 -1.004 24.537 1.00 62.50 199 GLN A C 1
ATOM 1610 O O . GLN A 1 199 ? -12.303 -1.249 25.742 1.00 62.50 199 GLN A O 1
ATOM 1615 N N . ARG A 1 200 ? -12.211 -1.972 23.617 1.00 61.81 200 ARG A N 1
ATOM 1616 C CA . ARG A 1 200 ? -12.297 -3.408 23.934 1.00 61.81 200 ARG A CA 1
ATOM 1617 C C . ARG A 1 200 ? -10.969 -4.155 23.867 1.00 61.81 200 ARG A C 1
ATOM 1619 O O . ARG A 1 200 ? -10.845 -5.199 24.503 1.00 61.81 200 ARG A O 1
ATOM 1626 N N . SER A 1 201 ? -9.977 -3.641 23.143 1.00 55.44 201 SER A N 1
ATOM 1627 C CA . SER A 1 201 ? -8.668 -4.288 22.994 1.00 55.44 201 SER A CA 1
ATOM 1628 C C . SER A 1 201 ? -7.511 -3.307 23.168 1.00 55.44 201 SER A C 1
ATOM 1630 O O . SER A 1 201 ? -7.494 -2.251 22.547 1.00 55.44 201 SER A O 1
ATOM 1632 N N . ASN A 1 202 ? -6.496 -3.701 23.942 1.00 57.53 202 ASN A N 1
ATOM 1633 C CA . ASN A 1 202 ? -5.259 -2.940 24.179 1.00 57.53 202 ASN A CA 1
ATOM 1634 C C . ASN A 1 202 ? -4.233 -3.073 23.024 1.00 57.53 202 ASN A C 1
ATOM 1636 O O . ASN A 1 202 ? -3.047 -2.796 23.209 1.00 57.53 202 ASN A O 1
ATOM 1640 N N . ASP A 1 203 ? -4.672 -3.571 21.864 1.00 59.28 203 ASP A N 1
ATOM 1641 C CA . ASP A 1 203 ? -3.836 -3.896 20.705 1.00 59.28 203 ASP A CA 1
ATOM 1642 C C . ASP A 1 203 ? -4.056 -2.896 19.553 1.00 59.28 203 ASP A C 1
ATOM 1644 O O . ASP A 1 203 ? -5.004 -2.110 19.567 1.00 59.28 203 ASP A O 1
ATOM 1648 N N . ARG A 1 204 ? -3.127 -2.882 18.589 1.00 59.09 204 ARG A N 1
ATOM 1649 C CA . ARG A 1 204 ? -2.977 -1.908 17.491 1.00 59.09 204 ARG A CA 1
ATOM 1650 C C . ARG A 1 204 ? -4.319 -1.410 16.937 1.00 59.09 204 ARG A C 1
ATOM 1652 O O . ARG A 1 204 ? -5.015 -2.114 16.208 1.00 59.09 204 ARG A O 1
ATOM 1659 N N . PHE A 1 205 ? -4.627 -0.154 17.257 1.00 75.06 205 PHE A N 1
ATOM 1660 C CA . PHE A 1 205 ? -5.899 0.486 16.922 1.00 75.06 205 PHE A CA 1
ATOM 1661 C C . PHE A 1 205 ? -5.888 1.196 15.565 1.00 75.06 205 PHE A C 1
ATOM 1663 O O . PHE A 1 205 ? -6.933 1.347 14.944 1.00 75.06 205 PHE A O 1
ATOM 1670 N N . LEU A 1 206 ? -4.717 1.644 15.102 1.00 87.00 206 LEU A N 1
ATOM 1671 C CA . LEU A 1 206 ? -4.586 2.448 13.890 1.00 87.00 206 LEU A CA 1
ATOM 1672 C C . LEU A 1 206 ? -4.207 1.577 12.690 1.00 87.00 206 LEU A C 1
ATOM 1674 O O . LEU A 1 206 ? -3.087 1.065 12.616 1.00 87.00 206 LEU A O 1
ATOM 1678 N N . ARG A 1 207 ? -5.115 1.473 11.723 1.00 90.25 207 ARG A N 1
ATOM 1679 C CA . ARG A 1 207 ? -4.875 0.847 10.423 1.00 90.25 207 ARG A CA 1
ATOM 1680 C C . ARG A 1 207 ? -4.082 1.798 9.537 1.00 90.25 207 ARG A C 1
ATOM 1682 O O . ARG A 1 207 ? -4.388 2.986 9.452 1.00 90.25 207 ARG A O 1
ATOM 1689 N N . HIS A 1 208 ? -3.047 1.277 8.884 1.00 91.31 208 HIS A N 1
ATOM 1690 C CA . HIS A 1 208 ? -2.246 2.023 7.905 1.00 91.31 208 HIS A CA 1
ATOM 1691 C C . HIS A 1 208 ? -1.546 1.080 6.923 1.00 91.31 208 HIS A C 1
ATOM 1693 O O . HIS A 1 208 ? -1.654 1.230 5.708 1.00 91.31 208 HIS A O 1
ATOM 1699 N N . TRP A 1 209 ? -0.825 0.105 7.472 1.00 92.88 209 TRP A N 1
ATOM 1700 C CA . TRP A 1 209 ? -0.006 -0.873 6.765 1.00 92.88 209 TRP A CA 1
ATOM 1701 C C . TRP A 1 209 ? -0.831 -2.137 6.595 1.00 92.88 209 TRP A C 1
ATOM 1703 O O . TRP A 1 209 ? -1.528 -2.508 7.535 1.00 92.88 209 TRP A O 1
ATOM 1713 N N . CYS A 1 210 ? -0.692 -2.814 5.461 1.00 90.62 210 CYS A N 1
ATOM 1714 C CA . CYS A 1 210 ? -1.277 -4.136 5.286 1.00 90.62 210 CYS A CA 1
ATOM 1715 C C . CYS A 1 210 ? -0.635 -5.107 6.288 1.00 90.62 210 CYS A C 1
ATOM 1717 O O . CYS A 1 210 ? 0.519 -5.504 6.112 1.00 90.62 210 CYS A O 1
ATOM 1719 N N . ASP A 1 211 ? -1.364 -5.464 7.346 1.00 87.12 211 ASP A N 1
ATOM 1720 C CA . ASP A 1 211 ? -0.928 -6.412 8.370 1.00 87.12 211 ASP A CA 1
ATOM 1721 C C . ASP A 1 211 ? -1.898 -7.596 8.401 1.00 87.12 211 ASP A C 1
ATOM 1723 O O . ASP A 1 211 ? -3.101 -7.445 8.608 1.00 87.12 211 ASP A O 1
ATOM 1727 N N . GLN A 1 212 ? -1.363 -8.804 8.221 1.00 84.88 212 GLN A N 1
ATOM 1728 C CA . GLN A 1 212 ? -2.146 -10.038 8.263 1.00 84.88 212 GLN A CA 1
ATOM 1729 C C . GLN A 1 212 ? -2.844 -10.236 9.619 1.00 84.88 212 GLN A C 1
ATOM 1731 O O . GLN A 1 212 ? -3.893 -10.877 9.691 1.00 84.88 212 GLN A O 1
ATOM 1736 N N . ASN A 1 213 ? -2.280 -9.675 10.691 1.00 83.56 213 ASN A N 1
ATOM 1737 C CA . ASN A 1 213 ? -2.853 -9.742 12.031 1.00 83.56 213 ASN A CA 1
ATOM 1738 C C . ASN A 1 213 ? -4.125 -8.901 12.186 1.00 83.56 213 ASN A C 1
ATOM 1740 O O . ASN A 1 213 ? -4.883 -9.155 13.116 1.00 83.56 213 ASN A O 1
ATOM 1744 N N . ASP A 1 214 ? -4.367 -7.918 11.310 1.00 83.44 214 ASP A N 1
ATOM 1745 C CA . ASP A 1 214 ? -5.588 -7.108 11.371 1.00 83.44 214 ASP A CA 1
ATOM 1746 C C . ASP A 1 214 ? -6.831 -7.923 10.960 1.00 83.44 214 ASP A C 1
ATOM 1748 O O . ASP A 1 214 ? -7.952 -7.500 11.226 1.00 83.44 214 ASP A O 1
ATOM 1752 N N . GLN A 1 215 ? -6.640 -9.091 10.323 1.00 85.25 215 GLN A N 1
ATOM 1753 C CA . GLN A 1 215 ? -7.706 -9.997 9.868 1.00 85.25 215 GLN A CA 1
ATOM 1754 C C . GLN A 1 215 ? -8.767 -9.311 8.984 1.00 85.25 215 GLN A C 1
ATOM 1756 O O . GLN A 1 215 ? -9.931 -9.708 8.944 1.00 85.25 215 GLN A O 1
ATOM 1761 N N . LEU A 1 216 ? -8.348 -8.287 8.239 1.00 88.44 216 LEU A N 1
ATOM 1762 C CA . LEU A 1 216 ? -9.194 -7.516 7.336 1.00 88.44 216 LEU A CA 1
ATOM 1763 C C . LEU A 1 216 ? -9.402 -8.242 6.012 1.00 88.44 216 LEU A C 1
ATOM 1765 O O . LEU A 1 216 ? -8.487 -8.875 5.480 1.00 88.44 216 LEU A O 1
ATOM 1769 N N . LYS A 1 217 ? -10.588 -8.071 5.424 1.00 91.94 217 LYS A N 1
ATOM 1770 C CA . LYS A 1 217 ? -10.822 -8.416 4.020 1.00 91.94 217 LYS A CA 1
ATOM 1771 C C . LYS A 1 217 ? -10.752 -7.137 3.200 1.00 91.94 217 LYS A C 1
ATOM 1773 O O . LYS A 1 217 ? -11.628 -6.289 3.326 1.00 91.94 217 LYS A O 1
ATOM 1778 N N . TYR A 1 218 ? -9.727 -7.012 2.372 1.00 94.00 218 TYR A N 1
ATOM 1779 C CA . TYR A 1 218 ? -9.492 -5.832 1.549 1.00 94.00 218 TYR A CA 1
ATOM 1780 C C . TYR A 1 218 ? -9.024 -6.226 0.151 1.00 94.00 218 TYR A C 1
ATOM 1782 O O . TYR A 1 218 ? -8.484 -7.319 -0.043 1.00 94.00 218 TYR A O 1
ATOM 1790 N N . GLY A 1 219 ? -9.241 -5.347 -0.820 1.00 91.62 219 GLY A N 1
ATOM 1791 C CA . GLY A 1 219 ? -8.692 -5.511 -2.156 1.00 91.62 219 GLY A CA 1
ATOM 1792 C C . GLY A 1 219 ? -9.319 -4.587 -3.188 1.00 91.62 219 GLY A C 1
ATOM 1793 O O . GLY A 1 219 ? -10.407 -4.042 -3.001 1.00 91.62 219 GLY A O 1
ATOM 1794 N N . TRP A 1 220 ? -8.616 -4.446 -4.307 1.00 92.75 220 TRP A N 1
ATOM 1795 C CA . TRP A 1 220 ? -9.105 -3.719 -5.468 1.00 92.75 220 TRP A CA 1
ATOM 1796 C C . TRP A 1 220 ? -10.234 -4.494 -6.141 1.00 92.75 220 TRP A C 1
ATOM 1798 O O . TRP A 1 220 ? -10.025 -5.588 -6.663 1.00 92.75 220 TRP A O 1
ATOM 1808 N N . THR A 1 221 ? -11.421 -3.902 -6.153 1.00 93.69 221 THR A N 1
ATOM 1809 C CA . THR A 1 221 ? -12.565 -4.373 -6.937 1.00 93.69 221 THR A CA 1
ATOM 1810 C C . THR A 1 221 ? -12.368 -4.010 -8.410 1.00 93.69 221 THR A C 1
ATOM 1812 O O . THR A 1 221 ? -12.635 -4.822 -9.292 1.00 93.69 221 THR A O 1
ATOM 1815 N N . TYR A 1 222 ? -11.820 -2.819 -8.672 1.00 93.38 222 TYR A N 1
ATOM 1816 C CA . TYR A 1 222 ? -11.397 -2.372 -10.000 1.00 93.38 222 TYR A CA 1
ATOM 1817 C C . TYR A 1 222 ? -10.058 -1.647 -9.887 1.00 93.38 222 TYR A C 1
ATOM 1819 O O . TYR A 1 222 ? -9.878 -0.847 -8.975 1.00 93.38 222 TYR A O 1
ATOM 1827 N N . HIS A 1 223 ? -9.118 -1.899 -10.793 1.00 93.44 223 HIS A N 1
ATOM 1828 C CA . HIS A 1 223 ? -7.885 -1.116 -10.896 1.00 93.44 223 HIS A CA 1
ATOM 1829 C C . HIS A 1 223 ? -7.288 -1.305 -12.289 1.00 93.44 223 HIS A C 1
ATOM 1831 O O . HIS A 1 223 ? -6.986 -2.431 -12.680 1.00 93.44 223 HIS A O 1
ATOM 1837 N N . ASP A 1 224 ? -7.113 -0.222 -13.038 1.00 90.12 224 ASP A N 1
ATOM 1838 C CA . ASP A 1 224 ? -6.582 -0.271 -14.409 1.00 90.12 224 ASP A CA 1
ATOM 1839 C C . ASP A 1 224 ? -5.047 -0.166 -14.467 1.00 90.12 224 ASP A C 1
ATOM 1841 O O . ASP A 1 224 ? -4.437 -0.424 -15.499 1.00 90.12 224 ASP A O 1
ATOM 1845 N N . GLY A 1 225 ? -4.412 0.180 -13.343 1.00 86.44 225 GLY A N 1
ATOM 1846 C CA . GLY A 1 225 ? -2.962 0.359 -13.259 1.00 86.44 225 GLY A CA 1
ATOM 1847 C C . GLY A 1 225 ? -2.489 1.745 -13.690 1.00 86.44 225 GLY A C 1
ATOM 1848 O O . GLY A 1 225 ? -1.291 2.014 -13.612 1.00 86.44 225 GLY A O 1
ATOM 1849 N N . GLU A 1 226 ? -3.404 2.619 -14.111 1.00 85.00 226 GLU A N 1
ATOM 1850 C CA . GLU A 1 226 ? -3.064 3.879 -14.756 1.00 85.00 226 GLU A CA 1
ATOM 1851 C C . GLU A 1 226 ? -3.928 5.041 -14.276 1.00 85.00 226 GLU A C 1
ATOM 1853 O O . GLU A 1 226 ? -3.368 5.985 -13.727 1.00 85.00 226 GLU A O 1
ATOM 1858 N N . SER A 1 227 ? -5.247 5.020 -14.462 1.00 88.00 227 SER A N 1
ATOM 1859 C CA . SER A 1 227 ? -6.104 6.201 -14.306 1.00 88.00 227 SER A CA 1
ATOM 1860 C C . SER A 1 227 ? -7.100 6.118 -13.154 1.00 88.00 227 SER A C 1
ATOM 1862 O O . SER A 1 227 ? -7.464 7.161 -12.609 1.00 88.00 227 SER A O 1
ATOM 1864 N N . PHE A 1 228 ? -7.527 4.924 -12.737 1.00 94.88 228 PHE A N 1
ATOM 1865 C CA . PHE A 1 228 ? -8.492 4.794 -11.648 1.00 94.88 228 PHE A CA 1
ATOM 1866 C C . PHE A 1 228 ? -8.389 3.469 -10.888 1.00 94.88 228 PHE A C 1
ATOM 1868 O O . PHE A 1 228 ? -7.850 2.464 -11.351 1.00 94.88 228 PHE A O 1
ATOM 1875 N N . GLY A 1 229 ? -8.971 3.462 -9.694 1.00 94.19 229 GLY A N 1
ATOM 1876 C CA . GLY A 1 229 ? -9.101 2.264 -8.886 1.00 94.19 229 GLY A CA 1
ATOM 1877 C C . GLY A 1 229 ? -10.204 2.400 -7.850 1.00 94.19 229 GLY A C 1
ATOM 1878 O O . GLY A 1 229 ? -10.447 3.482 -7.321 1.00 94.19 229 GLY A O 1
ATOM 1879 N N . ILE A 1 230 ? -10.869 1.291 -7.558 1.00 96.56 230 ILE A N 1
ATOM 1880 C CA . ILE A 1 230 ? -11.881 1.159 -6.518 1.00 96.56 230 ILE A CA 1
ATOM 1881 C C . ILE A 1 230 ? -11.454 0.009 -5.617 1.00 96.56 230 ILE A C 1
ATOM 1883 O O . ILE A 1 230 ? -11.334 -1.128 -6.074 1.00 96.56 230 ILE A O 1
ATOM 1887 N N . GLU A 1 231 ? -11.225 0.314 -4.351 1.00 95.56 231 GLU A N 1
ATOM 1888 C CA . GLU A 1 231 ? -10.837 -0.631 -3.316 1.00 95.56 231 GLU A CA 1
ATOM 1889 C C . GLU A 1 231 ? -11.942 -0.733 -2.268 1.00 95.56 231 GLU A C 1
ATOM 1891 O O . GLU A 1 231 ? -12.453 0.280 -1.787 1.00 95.56 231 GLU A O 1
ATOM 1896 N N . ASP A 1 232 ? -12.286 -1.964 -1.899 1.00 96.38 232 ASP A N 1
ATOM 1897 C CA . ASP A 1 232 ? -13.212 -2.245 -0.811 1.00 96.38 232 ASP A CA 1
ATOM 1898 C C . ASP A 1 232 ? -12.451 -2.846 0.370 1.00 96.38 232 ASP A C 1
ATOM 1900 O O . ASP A 1 232 ? -11.740 -3.842 0.224 1.00 96.38 232 ASP A O 1
ATOM 1904 N N . ILE A 1 233 ? -12.636 -2.266 1.557 1.00 95.62 233 ILE A N 1
ATOM 1905 C CA . ILE A 1 233 ? -12.027 -2.713 2.812 1.00 95.62 233 ILE A CA 1
ATOM 1906 C C . ILE A 1 233 ? -13.134 -2.980 3.826 1.00 95.62 233 ILE A C 1
ATOM 1908 O O . ILE A 1 233 ? -13.9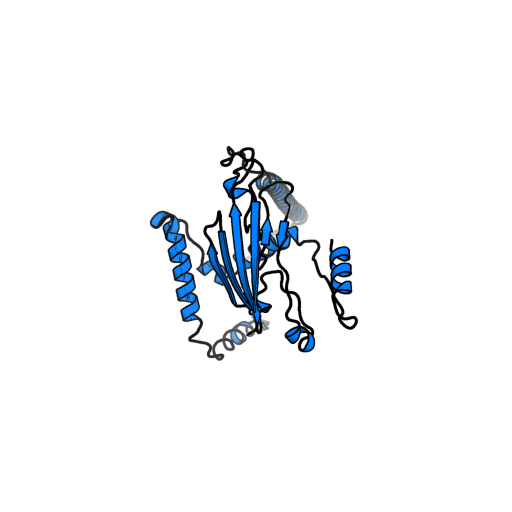34 -2.107 4.154 1.00 95.62 233 ILE A O 1
ATOM 1912 N N . LYS A 1 234 ? -13.176 -4.206 4.338 1.00 94.19 234 LYS A N 1
ATOM 1913 C CA . LYS A 1 234 ? -14.112 -4.651 5.369 1.00 94.19 234 LYS A CA 1
ATOM 1914 C C . LYS A 1 234 ? -13.353 -4.768 6.689 1.00 94.19 234 LYS A C 1
ATOM 1916 O O . LYS A 1 234 ? -12.579 -5.709 6.871 1.00 94.19 234 LYS A O 1
ATOM 1921 N N . ASP A 1 235 ? -13.594 -3.822 7.592 1.00 90.62 235 ASP A N 1
ATOM 1922 C CA . ASP A 1 235 ? -12.978 -3.726 8.919 1.00 90.62 235 ASP A CA 1
ATOM 1923 C C . ASP A 1 235 ? -14.021 -3.830 10.021 1.00 90.62 235 ASP A C 1
ATOM 1925 O O . ASP A 1 235 ? -14.540 -2.821 10.483 1.00 90.62 235 ASP A O 1
ATOM 1929 N N . ASN A 1 236 ? -14.319 -5.056 10.459 1.00 86.69 236 ASN A N 1
ATOM 1930 C CA . ASN A 1 236 ? -15.251 -5.318 11.558 1.00 86.69 236 ASN A CA 1
ATOM 1931 C C . ASN A 1 236 ? -16.586 -4.563 11.364 1.00 86.69 236 ASN A C 1
ATOM 1933 O O . ASN A 1 236 ? -17.394 -4.961 10.515 1.00 86.69 236 ASN A O 1
ATOM 1937 N N . ASN A 1 237 ? -16.767 -3.457 12.093 1.00 86.38 237 ASN A N 1
ATOM 1938 C CA . ASN A 1 237 ? -17.949 -2.589 12.105 1.00 86.38 237 ASN A CA 1
ATOM 1939 C C . ASN A 1 237 ? -17.958 -1.511 11.005 1.00 86.38 237 ASN A C 1
ATOM 1941 O O . ASN A 1 237 ? -18.913 -0.749 10.903 1.00 86.38 237 ASN A O 1
ATOM 1945 N N . LEU A 1 238 ? -16.893 -1.400 10.215 1.00 90.38 238 LEU A N 1
ATOM 1946 C CA . LEU A 1 238 ? -16.716 -0.388 9.184 1.00 90.38 238 LEU A CA 1
ATOM 1947 C C . LEU A 1 238 ? -16.504 -1.051 7.828 1.00 90.38 238 LEU A C 1
ATOM 1949 O O . LEU A 1 238 ? -15.685 -1.955 7.664 1.00 90.38 238 LEU A O 1
ATOM 1953 N N . ASP A 1 239 ? -17.216 -0.541 6.837 1.00 94.75 239 ASP A N 1
ATOM 1954 C CA . ASP A 1 239 ? -17.011 -0.852 5.435 1.00 94.75 239 ASP A CA 1
ATOM 1955 C C . ASP A 1 239 ? -16.518 0.410 4.739 1.00 94.75 239 ASP A C 1
ATOM 1957 O O . ASP A 1 239 ? -17.238 1.402 4.647 1.00 94.75 239 ASP A O 1
ATOM 1961 N N . LEU A 1 240 ? -15.273 0.380 4.273 1.00 96.00 240 LEU A N 1
ATOM 1962 C CA . LEU A 1 240 ? -14.670 1.476 3.536 1.00 96.00 240 LEU A CA 1
ATOM 1963 C C . LEU A 1 240 ? -14.695 1.146 2.045 1.00 96.00 240 LEU A C 1
ATOM 1965 O O . LEU A 1 240 ? -14.300 0.057 1.632 1.00 96.00 240 LEU A O 1
ATOM 1969 N N . ASN A 1 241 ? -15.121 2.115 1.246 1.00 97.88 241 ASN A N 1
ATOM 1970 C CA . ASN A 1 241 ? -14.999 2.104 -0.203 1.00 97.88 241 ASN A CA 1
ATOM 1971 C C . ASN A 1 241 ? -14.122 3.291 -0.610 1.00 97.88 241 ASN A C 1
ATOM 1973 O O . ASN A 1 241 ? -14.468 4.451 -0.367 1.00 97.88 241 ASN A O 1
ATOM 1977 N N . ILE A 1 242 ? -12.966 2.995 -1.192 1.00 97.62 242 ILE A N 1
ATOM 1978 C CA . ILE A 1 242 ? -11.966 3.983 -1.581 1.00 97.62 242 ILE A CA 1
ATOM 1979 C C . ILE A 1 242 ? -11.936 4.040 -3.101 1.00 97.62 242 ILE A C 1
ATOM 1981 O O . ILE A 1 242 ? -11.663 3.047 -3.766 1.00 97.62 242 ILE A O 1
ATOM 1985 N N . GLN A 1 243 ? -12.213 5.213 -3.658 1.00 97.44 243 GLN A N 1
ATOM 1986 C CA . GLN A 1 243 ? -12.199 5.452 -5.096 1.00 97.44 243 GLN A CA 1
ATOM 1987 C C . GLN A 1 243 ? -11.096 6.449 -5.406 1.00 97.44 243 GLN A C 1
ATOM 1989 O O . GLN A 1 243 ? -11.123 7.587 -4.936 1.00 97.44 243 GLN A O 1
ATOM 1994 N N . TRP A 1 244 ? -10.129 6.027 -6.201 1.00 94.56 244 TRP A N 1
ATOM 1995 C CA . TRP A 1 244 ? -9.055 6.861 -6.703 1.00 94.56 244 TRP A CA 1
ATOM 1996 C C . TRP A 1 244 ? -9.251 7.102 -8.195 1.00 94.56 244 TRP A C 1
ATOM 1998 O O . TRP A 1 244 ? -9.586 6.185 -8.943 1.00 94.56 244 TRP A O 1
ATOM 2008 N N . MET A 1 245 ? -9.041 8.343 -8.620 1.00 94.94 245 MET A N 1
ATOM 2009 C CA . MET A 1 245 ? -9.107 8.745 -10.017 1.00 94.94 245 MET A CA 1
ATOM 2010 C C . MET A 1 245 ? -8.029 9.784 -10.295 1.00 94.94 245 MET A C 1
ATOM 2012 O O . MET A 1 245 ? -7.772 10.670 -9.476 1.00 94.94 245 MET A O 1
ATOM 2016 N N . LYS A 1 246 ? -7.420 9.687 -11.468 1.00 93.00 246 LYS A N 1
ATOM 2017 C CA . LYS A 1 246 ? -6.421 10.613 -11.977 1.00 93.00 246 LYS A CA 1
ATOM 2018 C C . LYS A 1 246 ? -6.886 11.182 -13.305 1.00 93.00 246 LYS A C 1
ATOM 2020 O O . LYS A 1 246 ? -7.346 10.457 -14.182 1.00 93.00 246 LYS A O 1
ATOM 2025 N N . GLN A 1 247 ? -6.695 12.481 -13.456 1.00 90.88 247 GLN A N 1
ATOM 2026 C CA . GLN A 1 247 ? -6.892 13.196 -14.698 1.00 90.88 247 GLN A CA 1
ATOM 2027 C C . GLN A 1 247 ? -5.545 13.736 -15.163 1.00 90.88 247 GLN A C 1
ATOM 2029 O O . GLN A 1 247 ? -4.870 14.469 -14.443 1.00 90.88 247 GLN A O 1
ATOM 2034 N N . LEU A 1 248 ? -5.147 13.371 -16.378 1.00 87.12 248 LEU A N 1
ATOM 2035 C CA . LEU A 1 248 ? -3.922 13.894 -16.971 1.00 87.12 248 LEU A CA 1
ATOM 2036 C C . LEU A 1 248 ? -4.131 15.366 -17.336 1.00 87.12 248 LEU A C 1
ATOM 2038 O O . LEU A 1 248 ? -4.992 15.702 -18.149 1.00 87.12 248 LEU A O 1
ATOM 2042 N N . SER A 1 249 ? -3.345 16.241 -16.714 1.00 84.50 249 SER A N 1
ATOM 2043 C CA . SER A 1 249 ? -3.351 17.683 -16.947 1.00 84.50 249 SER A CA 1
ATOM 2044 C C . SER A 1 249 ? -1.927 18.249 -16.794 1.00 84.50 249 SER A C 1
ATOM 2046 O O . SER A 1 249 ? -1.116 17.787 -15.987 1.00 84.50 249 SER A O 1
ATOM 2048 N N . GLY A 1 250 ? -1.581 19.249 -17.607 1.00 80.88 250 GLY A N 1
ATOM 2049 C CA . GLY A 1 250 ? -0.288 19.936 -17.523 1.00 80.88 250 GLY A CA 1
ATOM 2050 C C . GLY A 1 250 ? 0.950 19.051 -17.758 1.00 80.88 250 GLY A C 1
ATOM 2051 O O . GLY A 1 250 ? 0.887 18.002 -18.391 1.00 80.88 250 GLY A O 1
ATOM 2052 N N . GLN A 1 251 ? 2.105 19.514 -17.265 1.00 76.50 251 GLN A N 1
ATOM 2053 C CA . GLN A 1 251 ? 3.424 18.888 -17.485 1.00 76.50 251 GLN A CA 1
ATOM 2054 C C . GLN A 1 251 ? 3.946 18.089 -16.275 1.00 76.50 251 GLN A C 1
ATOM 2056 O O . GLN A 1 251 ? 5.010 17.483 -16.342 1.00 76.50 251 GLN A O 1
ATOM 2061 N N . HIS A 1 252 ? 3.206 18.076 -15.160 1.00 79.31 252 HIS A N 1
ATOM 2062 C CA . HIS A 1 252 ? 3.660 17.519 -13.876 1.00 79.31 252 HIS A CA 1
ATOM 2063 C C . HIS A 1 252 ? 2.835 16.304 -13.418 1.00 79.31 252 HIS A C 1
ATOM 2065 O O . HIS A 1 252 ? 2.683 16.065 -12.222 1.00 79.31 252 HIS A O 1
ATOM 2071 N N . GLY A 1 253 ? 2.297 15.536 -14.370 1.00 81.31 253 GLY A N 1
ATOM 2072 C CA . GLY A 1 253 ? 1.586 14.285 -14.087 1.00 81.31 253 GLY A CA 1
ATOM 2073 C C . GLY A 1 253 ? 0.107 14.419 -13.726 1.00 81.31 253 GLY A C 1
ATOM 2074 O O . GLY A 1 253 ? -0.497 13.426 -13.323 1.00 81.31 253 GLY A O 1
ATOM 2075 N N . GLY A 1 254 ? -0.473 15.608 -13.886 1.00 89.62 254 GLY A N 1
ATOM 2076 C CA . GLY A 1 254 ? -1.898 15.847 -13.701 1.00 89.62 254 GLY A CA 1
ATOM 2077 C C . GLY A 1 254 ? -2.381 15.935 -12.263 1.00 89.62 254 GLY A C 1
ATOM 2078 O O . GLY A 1 254 ? -1.603 16.013 -11.309 1.00 89.62 254 GLY A O 1
ATOM 2079 N N . ASP A 1 255 ? -3.702 15.899 -12.151 1.00 92.38 255 ASP A N 1
ATOM 2080 C CA . ASP A 1 255 ? -4.445 15.990 -10.906 1.00 92.38 255 ASP A CA 1
ATOM 2081 C C . ASP A 1 255 ? -4.994 14.616 -10.527 1.00 92.38 255 ASP A C 1
ATOM 2083 O O . ASP A 1 255 ? -5.307 13.777 -11.374 1.00 92.38 255 ASP A O 1
ATOM 2087 N N . TRP A 1 256 ? -5.140 14.367 -9.232 1.00 92.81 256 TRP A N 1
ATOM 2088 C CA . TRP A 1 256 ? -5.763 13.148 -8.734 1.00 92.81 256 TRP A CA 1
ATOM 2089 C C . TRP A 1 256 ? -6.704 13.472 -7.586 1.00 92.81 256 TRP A C 1
ATOM 2091 O O . TRP A 1 256 ? -6.485 14.395 -6.806 1.00 92.81 256 TRP A O 1
ATOM 2101 N N . THR A 1 257 ? -7.769 12.691 -7.479 1.00 95.62 257 THR A N 1
ATOM 2102 C CA . THR A 1 257 ? -8.752 12.791 -6.405 1.00 95.62 257 THR A CA 1
ATOM 2103 C C . THR A 1 257 ? -8.954 11.417 -5.797 1.00 95.62 257 THR A C 1
ATOM 2105 O O . THR A 1 257 ? -8.988 10.404 -6.493 1.00 95.62 257 THR A O 1
ATOM 2108 N N . THR A 1 258 ? -9.076 11.381 -4.473 1.00 96.00 258 THR A N 1
ATOM 2109 C CA . THR A 1 258 ? -9.478 10.180 -3.744 1.00 96.00 258 THR A CA 1
ATOM 2110 C C . THR A 1 258 ? -10.756 10.482 -2.983 1.00 96.00 258 THR A C 1
ATOM 2112 O O . THR A 1 258 ? -10.806 11.429 -2.200 1.00 96.00 258 THR A O 1
ATOM 2115 N N . ARG A 1 259 ? -11.787 9.674 -3.205 1.00 97.75 259 ARG A N 1
ATOM 2116 C CA . ARG A 1 259 ? -13.026 9.683 -2.435 1.00 97.75 259 ARG A CA 1
ATOM 2117 C C . ARG A 1 259 ? -13.007 8.497 -1.483 1.00 97.75 259 ARG A C 1
ATOM 2119 O O . ARG A 1 259 ? -12.757 7.374 -1.904 1.00 97.75 259 ARG A O 1
ATOM 2126 N N . ILE A 1 260 ? -13.289 8.757 -0.213 1.00 97.38 260 ILE A N 1
ATOM 2127 C CA . ILE A 1 260 ? -13.371 7.731 0.825 1.00 97.38 260 ILE A CA 1
ATOM 2128 C C . ILE A 1 260 ? -14.802 7.743 1.333 1.00 97.38 260 ILE A C 1
ATOM 2130 O O . ILE A 1 260 ? -15.255 8.745 1.885 1.00 97.38 260 ILE A O 1
ATOM 2134 N N . ASN A 1 261 ? -15.514 6.648 1.111 1.00 97.62 261 ASN A N 1
ATOM 2135 C CA . ASN A 1 261 ? -16.838 6.430 1.662 1.00 97.62 261 ASN A CA 1
ATOM 2136 C C . ASN A 1 261 ? -16.737 5.413 2.799 1.00 97.62 261 ASN A C 1
ATOM 2138 O O . ASN A 1 261 ? -16.058 4.399 2.652 1.00 97.62 261 ASN A O 1
ATOM 2142 N N . VAL A 1 262 ? -17.391 5.688 3.923 1.00 95.81 262 VAL A N 1
ATOM 2143 C CA . VAL A 1 262 ? -17.363 4.827 5.108 1.00 95.81 262 VAL A CA 1
ATOM 2144 C C . VAL A 1 262 ? -18.795 4.554 5.525 1.00 95.81 262 VAL A C 1
ATOM 2146 O O . VAL A 1 262 ? -19.532 5.475 5.870 1.00 95.81 262 VAL A O 1
ATOM 2149 N N . THR A 1 263 ? -19.182 3.286 5.502 1.00 95.19 263 THR A N 1
ATOM 2150 C CA . THR A 1 263 ? -20.499 2.827 5.936 1.00 95.19 263 THR A CA 1
ATOM 2151 C C . THR A 1 263 ? -20.352 1.963 7.186 1.00 95.19 263 THR A C 1
ATOM 2153 O O . THR A 1 263 ? -19.577 1.004 7.153 1.00 95.19 263 THR A O 1
ATOM 2156 N N . PRO A 1 264 ? -21.056 2.275 8.288 1.00 90.75 264 PRO A N 1
ATOM 2157 C CA . PRO A 1 264 ? -21.096 1.390 9.445 1.00 90.75 264 PRO A CA 1
ATOM 2158 C C . PRO A 1 264 ? -21.866 0.105 9.103 1.00 90.75 264 PRO A C 1
ATOM 2160 O O . PRO A 1 264 ? -22.798 0.143 8.295 1.00 90.75 264 PRO A O 1
ATOM 2163 N N . LYS A 1 265 ? -21.463 -1.015 9.706 1.00 81.94 265 LYS A N 1
ATOM 2164 C CA . LYS A 1 265 ? -22.205 -2.281 9.682 1.00 81.94 265 LYS A CA 1
ATOM 2165 C C . LYS A 1 265 ? -23.183 -2.394 10.845 1.00 81.94 265 LYS A C 1
ATOM 2167 O O . LYS A 1 265 ? -22.846 -1.903 11.945 1.00 81.94 265 LYS A O 1
#

Organism: NCBI:txid392030

pLDDT: mean 75.42, std 18.69, range [26.38, 97.88]

InterPro domains:
  IPR004000 Actin family [PF00022] (1-64)
  IPR004888 Glycoside hydrolase family 63 [PTHR10412] (124-264)
  IPR031631 Glycosyl hydrolase family 63, N-terminal [PF16923] (166-264)
  IPR038518 Glycosyl hydrolase family 63, N-terminal domain superfamily [G3DSA:2.70.98.110] (158-265)
  IPR043129 ATPase, nucleotide binding domain [SSF53067] (1-61)

Sequence (265 aa):
FGDRLLSELKRIAPKEVKIKISAPRERLYSTWIGGSILASLDTFKKIWVTKREYDAEGARMTDKLTQRHRKNDTKHTSNLNNDQINEKIVAATKKRKSTRNNASPKESFLLKIKSPTRLSIFLITSLVVLFYLCKMLIGFVSIEHTNVPIDLPKLININEATPDRFWGTYRSNLYFGLKHQSSKSLSGGLMWFDYGTLQRSNDRFLRHWCDQNDQLKYGWTYHDGESFGIEDIKDNNLDLNIQWMKQLSGQHGGDWTTRINVTPK

Radius of gyration: 30.88 Å; chains: 1; bounding box: 84×81×52 Å

Foldseek 3Di:
DVVVVVVVCCVVDDVPFDDDDDDDPCNVCPVVVVVVVLCPDPVNVQLDDDPVNCVVQPPCVVVVSVVVVVVVVVVVPPDDPPPPPVPVVVVVPPPDDDDDDDDDDDDDDDDDDDDDPPVVVVVVVVVVVVVVVVVVVVVVVVVVVVPDDPPDDPPDDPPPDPLQQQKDQVPLQWLGKIWGPDPDIDIDWDKDFDPVVVVPDSDDGIGTGDDVVQVKDKDWPDDPRTAWTWMWIDRPQKIKIKIKGFDRDDDNNGDIDIDIDIDTD

Secondary structure (DSSP, 8-state):
-HHHHHHHHHHHS-TT--------TTTTTHHHHHHHHHHHSHHHHTTPPPHHHHHHHGGGHHHHHHHHHHHHHHHTTS---TTSSHHHHHHTSSS---------------------HHHHHHHHHHHHHHHHHHHHHHHHHHHHHHSSPP----SS-TTS--GGGSEE---TTBSSEEEESSSS--EEE--B--HHHHTT-SS---B-B--GGG--EEEEEEE-SSSEEEEEEEETTEEEEEEEEEE--TTTT-EEEEEEEEEE-